Protein AF-A0AAE8TYI7-F1 (afdb_monomer)

Organism: NCBI:txid2081791

Nearest PDB structures (foldseek):
  7bdv-assembly1_A  TM=4.832E-01  e=2.134E-01  Sulfobacillus thermosulfidooxidans

Solvent-accessible surface area (backbone atoms only — not comparable to full-atom values): 10215 Å² total; per-residue (Å²): 120,63,69,63,52,53,50,52,50,53,49,42,67,74,72,47,61,70,66,53,27,52,50,37,23,50,52,23,48,50,50,54,48,39,44,74,66,60,78,43,62,70,87,80,51,61,77,69,56,58,57,50,33,54,51,36,27,52,52,13,48,53,49,47,51,53,52,50,51,53,55,50,49,54,52,48,52,55,50,51,53,53,49,51,51,50,53,48,51,52,51,53,48,51,51,51,41,49,48,21,60,70,39,57,84,72,51,50,74,69,41,45,33,49,50,52,46,47,55,69,71,73,48,60,61,45,61,56,77,57,80,70,51,51,66,33,38,76,50,43,44,33,44,63,78,46,98,80,50,48,35,28,25,49,34,62,69,58,55,78,39,35,70,61,50,47,66,74,51,57,82,58,76,73,79,90,79,83,62,75,73,74,115

pLDDT: mean 77.44, std 10.87, range [46.0, 92.19]

Foldseek 3Di:
DVVVVVVVLVVCVVPPDLVLLVCLQVVLVVVVVCCVVVVDPPVPDDPVVNVVSVVSNVVSVVSNVSVVVVVVVVVVVVVVVVVVVVVVVVVVLVVLLVQLVVCLVVDDLLLLLVLLVCLVVVDQKFFDPDPSCVVCVVSSQKDQPDPVSGMIGGRVSVSVCSVVSCVVCVVRDNDDDDDPSRD

Mean predicted aligned error: 14.87 Å

Structure (mmCIF, N/CA/C/O backbone):
data_AF-A0AAE8TYI7-F1
#
_entry.id   AF-A0AAE8TYI7-F1
#
loop_
_atom_site.group_PDB
_atom_site.id
_atom_site.type_symbol
_atom_site.label_atom_id
_atom_site.label_alt_id
_atom_site.label_comp_id
_atom_site.label_asym_id
_atom_site.label_entity_id
_atom_site.label_seq_id
_atom_site.pdbx_PDB_ins_code
_atom_site.Cartn_x
_atom_site.Cartn_y
_atom_site.Cartn_z
_atom_site.occupancy
_atom_site.B_iso_or_equiv
_atom_site.auth_seq_id
_atom_site.auth_comp_id
_atom_site.auth_asym_id
_atom_site.auth_atom_id
_atom_site.pdbx_PDB_model_num
ATOM 1 N N . MET A 1 1 ? 35.925 0.486 -7.845 1.00 46.19 1 MET A N 1
ATOM 2 C CA . MET A 1 1 ? 35.599 0.050 -9.222 1.00 46.19 1 MET A CA 1
ATOM 3 C C . MET A 1 1 ? 34.334 0.724 -9.775 1.00 46.19 1 MET A C 1
ATOM 5 O O . MET A 1 1 ? 34.313 0.969 -10.970 1.00 46.19 1 MET A O 1
ATOM 9 N N . SER A 1 2 ? 33.334 1.102 -8.952 1.00 57.91 2 SER A N 1
ATOM 10 C CA . SER A 1 2 ? 32.094 1.745 -9.446 1.00 57.91 2 SER A CA 1
ATOM 11 C C . SER A 1 2 ? 32.282 3.164 -10.001 1.00 57.91 2 SER A C 1
ATOM 13 O O . SER A 1 2 ? 31.731 3.461 -11.043 1.00 57.91 2 SER A O 1
ATOM 15 N N . ALA A 1 3 ? 33.131 4.014 -9.409 1.00 61.91 3 ALA A N 1
ATOM 16 C CA . ALA A 1 3 ? 33.242 5.421 -9.831 1.00 61.91 3 ALA A CA 1
ATOM 17 C C . ALA A 1 3 ? 33.757 5.632 -11.274 1.00 61.91 3 ALA A C 1
ATOM 19 O O . ALA A 1 3 ? 33.336 6.567 -11.951 1.00 61.91 3 ALA A O 1
ATOM 20 N N . ILE A 1 4 ? 34.654 4.762 -11.758 1.00 60.16 4 ILE A N 1
ATOM 21 C CA . ILE A 1 4 ? 35.166 4.817 -13.141 1.00 60.16 4 ILE A CA 1
ATOM 22 C C . ILE A 1 4 ? 34.090 4.328 -14.115 1.00 60.16 4 ILE A C 1
ATOM 24 O O . ILE A 1 4 ? 33.875 4.935 -15.160 1.00 60.16 4 ILE A O 1
ATOM 28 N N . VAL A 1 5 ? 33.383 3.259 -13.742 1.00 60.44 5 VAL A N 1
ATOM 29 C CA . VAL A 1 5 ? 32.282 2.693 -14.526 1.00 60.44 5 VAL A CA 1
ATOM 30 C C . VAL A 1 5 ? 31.123 3.691 -14.615 1.00 60.44 5 VAL A C 1
ATOM 32 O O . VAL A 1 5 ? 30.657 3.971 -15.714 1.00 60.44 5 VAL A O 1
ATOM 35 N N . ASP A 1 6 ? 30.751 4.327 -13.503 1.00 65.81 6 ASP A N 1
ATOM 36 C CA . ASP A 1 6 ? 29.731 5.381 -13.442 1.00 65.81 6 ASP A CA 1
ATOM 37 C C . ASP A 1 6 ? 30.136 6.622 -14.255 1.00 65.81 6 ASP A C 1
ATOM 39 O O . ASP A 1 6 ? 29.297 7.243 -14.908 1.00 65.81 6 ASP A O 1
ATOM 43 N N . GLY A 1 7 ? 31.425 6.983 -14.253 1.00 70.56 7 GLY A N 1
ATOM 44 C CA . GLY A 1 7 ? 31.960 8.085 -15.056 1.00 70.56 7 GLY A CA 1
ATOM 45 C C . GLY A 1 7 ? 31.885 7.819 -16.562 1.00 70.56 7 GLY A C 1
ATOM 46 O O . GLY A 1 7 ? 31.465 8.691 -17.324 1.00 70.56 7 GLY A O 1
ATOM 47 N N . ILE A 1 8 ? 32.228 6.601 -16.990 1.00 66.06 8 ILE A N 1
ATOM 48 C CA . ILE A 1 8 ? 32.119 6.165 -18.390 1.00 66.06 8 ILE A CA 1
ATOM 49 C C . ILE A 1 8 ? 30.647 6.081 -18.813 1.00 66.06 8 ILE A C 1
ATOM 51 O O . ILE A 1 8 ? 30.295 6.555 -19.891 1.00 66.06 8 ILE A O 1
ATOM 55 N N . LEU A 1 9 ? 29.773 5.550 -17.954 1.00 61.38 9 LEU A N 1
ATOM 56 C CA . LEU A 1 9 ? 28.334 5.456 -18.216 1.00 61.38 9 LEU A CA 1
ATOM 57 C C . LEU A 1 9 ? 27.698 6.838 -18.385 1.00 61.38 9 LEU A C 1
ATOM 59 O O . LEU A 1 9 ? 27.019 7.070 -19.382 1.00 61.38 9 LEU A O 1
ATOM 63 N N . LYS A 1 10 ? 28.002 7.793 -17.497 1.00 67.88 10 LYS A N 1
ATOM 64 C CA . LYS A 1 10 ? 27.528 9.182 -17.625 1.00 67.88 10 LYS A CA 1
ATOM 65 C C . LYS A 1 10 ? 28.062 9.879 -18.873 1.00 67.88 10 LYS A C 1
ATOM 67 O O . LYS A 1 10 ? 27.362 10.699 -19.463 1.00 67.88 10 LYS A O 1
ATOM 72 N N . PHE A 1 11 ? 29.292 9.578 -19.288 1.00 69.69 11 PHE A N 1
ATOM 73 C CA . PHE A 1 11 ? 29.849 10.109 -20.531 1.00 69.69 11 PHE A CA 1
ATOM 74 C C . PHE A 1 11 ? 29.119 9.549 -21.761 1.00 69.69 11 PHE A C 1
ATOM 76 O O . PHE A 1 11 ? 28.789 10.308 -22.670 1.00 69.69 11 PHE A O 1
ATOM 83 N N . ILE A 1 12 ? 28.829 8.244 -21.772 1.00 65.44 12 ILE A N 1
ATOM 84 C CA . ILE A 1 12 ? 28.065 7.578 -22.836 1.00 65.44 12 ILE A CA 1
ATOM 85 C C . ILE A 1 12 ? 26.643 8.133 -22.902 1.00 65.44 12 ILE A C 1
ATOM 87 O O . ILE A 1 12 ? 26.194 8.510 -23.977 1.00 65.44 12 ILE A O 1
ATOM 91 N N . GLU A 1 13 ? 25.951 8.251 -21.774 1.00 65.00 13 GLU A N 1
ATOM 92 C CA . GLU A 1 13 ? 24.581 8.767 -21.726 1.00 65.00 13 GLU A CA 1
ATOM 93 C C . GLU A 1 13 ? 24.487 10.227 -22.197 1.00 65.00 13 GLU A C 1
ATOM 95 O O . GLU A 1 13 ? 23.561 10.601 -22.916 1.00 65.00 13 GLU A O 1
ATOM 100 N N . LYS A 1 14 ? 25.482 11.050 -21.844 1.00 69.00 14 LYS A N 1
ATOM 101 C CA . LYS A 1 14 ? 25.522 12.468 -22.213 1.00 69.00 14 LYS A CA 1
ATOM 102 C C . LYS A 1 14 ? 25.913 12.706 -23.676 1.00 69.00 14 LYS A C 1
ATOM 104 O O . LYS A 1 14 ? 25.441 13.673 -24.268 1.00 69.00 14 LYS A O 1
ATOM 109 N N . ASN A 1 15 ? 26.775 11.862 -24.248 1.00 70.38 15 ASN A N 1
ATOM 110 C CA . ASN A 1 15 ? 27.373 12.107 -25.567 1.00 70.38 15 ASN A CA 1
ATOM 111 C C . ASN A 1 15 ? 26.900 11.153 -26.673 1.00 70.38 15 ASN A C 1
ATOM 113 O O . ASN A 1 15 ? 27.065 11.472 -27.849 1.00 70.38 15 ASN A O 1
ATOM 117 N N . ILE A 1 16 ? 26.319 9.998 -26.342 1.00 67.44 16 ILE A N 1
ATOM 118 C CA . ILE A 1 16 ? 25.882 8.996 -27.320 1.00 67.44 16 ILE A CA 1
ATOM 119 C C . ILE A 1 16 ? 24.360 8.948 -27.338 1.00 67.44 16 ILE A C 1
ATOM 121 O O . ILE A 1 16 ? 23.709 8.418 -26.441 1.00 67.44 16 ILE A O 1
ATOM 125 N N . ASN A 1 17 ? 23.774 9.472 -28.414 1.00 71.25 17 ASN A N 1
ATOM 126 C CA . ASN A 1 17 ? 22.340 9.359 -28.629 1.00 71.25 17 ASN A CA 1
ATOM 127 C C . ASN A 1 17 ? 21.983 7.870 -28.828 1.00 71.25 17 ASN A C 1
ATOM 129 O O . ASN A 1 17 ? 22.514 7.248 -29.751 1.00 71.25 17 ASN A O 1
ATOM 133 N N . PRO A 1 18 ? 21.070 7.284 -28.032 1.00 67.12 18 PRO A N 1
ATOM 134 C CA . PRO A 1 18 ? 20.718 5.862 -28.116 1.00 67.12 18 PRO A CA 1
ATOM 135 C C . PRO A 1 18 ? 20.221 5.450 -29.510 1.00 67.12 18 PRO A C 1
ATOM 137 O O . PRO A 1 18 ? 20.381 4.303 -29.924 1.00 67.12 18 PRO A O 1
ATOM 140 N N . LYS A 1 19 ? 19.682 6.406 -30.277 1.00 72.44 19 LYS A N 1
ATOM 141 C CA . LYS A 1 19 ? 19.282 6.205 -31.674 1.00 72.44 19 LYS A CA 1
ATOM 142 C C . LYS A 1 19 ? 20.465 5.855 -32.582 1.00 72.44 19 LYS A C 1
ATOM 144 O O . LYS A 1 19 ? 20.287 5.084 -33.515 1.00 72.44 19 LYS A O 1
ATOM 149 N N . ILE A 1 20 ? 21.666 6.357 -32.293 1.00 75.19 20 ILE A N 1
ATOM 150 C CA . ILE A 1 20 ? 22.885 6.068 -33.062 1.00 75.19 20 ILE A CA 1
ATOM 151 C C . ILE A 1 20 ? 23.281 4.597 -32.900 1.00 75.19 20 ILE A C 1
ATOM 153 O O . ILE A 1 20 ? 23.616 3.957 -33.888 1.00 75.19 20 ILE A O 1
ATOM 157 N N . GLY A 1 21 ? 23.164 4.030 -31.693 1.00 67.81 21 GLY A N 1
ATOM 158 C CA . GLY A 1 21 ? 23.409 2.601 -31.462 1.00 67.81 21 GLY A CA 1
ATOM 159 C C . GLY A 1 21 ? 22.439 1.705 -32.242 1.00 67.81 21 GLY A C 1
ATOM 160 O O . GLY A 1 21 ? 22.866 0.738 -32.865 1.00 67.81 21 GLY A O 1
ATOM 161 N N . ILE A 1 2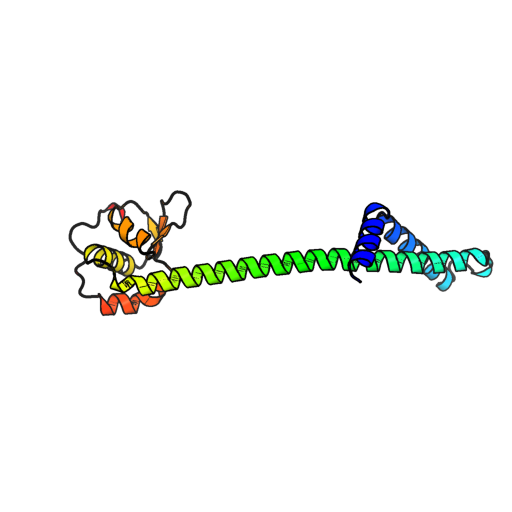2 ? 21.150 2.075 -32.280 1.00 75.38 22 ILE A N 1
ATOM 162 C CA . ILE A 1 22 ? 20.112 1.384 -33.070 1.00 75.38 22 ILE A CA 1
ATOM 163 C C . ILE A 1 22 ? 20.407 1.460 -34.565 1.00 75.38 22 ILE A C 1
ATOM 165 O O . ILE A 1 22 ? 20.343 0.443 -35.250 1.00 75.38 22 ILE A O 1
ATOM 169 N N . VAL A 1 23 ? 20.756 2.643 -35.068 1.00 78.56 23 VAL A N 1
ATOM 170 C CA . VAL A 1 23 ? 21.045 2.844 -36.490 1.00 78.56 23 VAL A CA 1
ATOM 171 C C . VAL A 1 23 ? 22.325 2.112 -36.898 1.00 78.56 23 VAL A C 1
ATOM 173 O O . VAL A 1 23 ? 22.310 1.413 -37.905 1.00 78.56 23 VAL A O 1
ATOM 176 N N . LEU A 1 24 ? 23.404 2.199 -36.112 1.00 76.94 24 LEU A N 1
ATOM 177 C CA . LEU A 1 24 ? 24.667 1.510 -36.400 1.00 76.94 24 LEU A CA 1
ATOM 178 C C . LEU A 1 24 ? 24.510 -0.010 -36.358 1.00 76.94 24 LEU A C 1
ATOM 180 O O . LEU A 1 24 ? 24.915 -0.686 -37.299 1.00 76.94 24 LEU A O 1
ATOM 184 N N . PHE A 1 25 ? 23.892 -0.547 -35.302 1.00 78.94 25 PHE A N 1
ATOM 185 C CA . PHE A 1 25 ? 23.679 -1.987 -35.177 1.00 78.94 25 PHE A CA 1
ATOM 186 C C . PHE A 1 25 ? 22.712 -2.507 -36.243 1.00 78.94 25 PHE A C 1
ATOM 188 O O . PHE A 1 25 ? 23.009 -3.487 -36.917 1.00 78.94 25 PHE A O 1
ATOM 195 N N . GLY A 1 26 ? 21.579 -1.828 -36.441 1.00 78.81 26 GLY A N 1
ATOM 196 C CA . GLY A 1 26 ? 20.557 -2.224 -37.405 1.00 78.81 26 GLY A CA 1
ATOM 197 C C . GLY A 1 26 ? 21.053 -2.172 -38.849 1.00 78.81 26 GLY A C 1
ATOM 198 O O . GLY A 1 26 ? 20.869 -3.138 -39.588 1.00 78.81 26 GLY A O 1
ATOM 199 N N . ALA A 1 27 ? 21.730 -1.091 -39.250 1.00 78.81 27 ALA A N 1
ATOM 200 C CA . ALA A 1 27 ? 22.280 -0.963 -40.599 1.00 78.81 27 ALA A CA 1
ATOM 201 C C . ALA A 1 27 ? 23.410 -1.970 -40.851 1.00 78.81 27 ALA A C 1
ATOM 203 O O . ALA A 1 27 ? 23.437 -2.607 -41.903 1.00 78.81 27 ALA A O 1
ATOM 204 N N . ALA A 1 28 ? 24.304 -2.171 -39.875 1.00 80.75 28 ALA A N 1
ATOM 205 C CA . ALA A 1 28 ? 25.396 -3.129 -40.002 1.00 80.75 28 ALA A CA 1
ATOM 206 C C . ALA A 1 28 ? 24.896 -4.580 -40.054 1.00 80.75 28 ALA A C 1
ATOM 208 O O . ALA A 1 28 ? 25.319 -5.344 -40.920 1.00 80.75 28 ALA A O 1
ATOM 209 N N . LEU A 1 29 ? 23.958 -4.953 -39.177 1.00 81.31 29 LEU A N 1
ATOM 210 C CA . LEU A 1 29 ? 23.356 -6.286 -39.159 1.00 81.31 29 LEU A CA 1
ATOM 211 C C . LEU A 1 29 ? 22.587 -6.565 -40.454 1.00 81.31 29 LEU A C 1
ATOM 213 O O . LEU A 1 29 ? 22.749 -7.631 -41.040 1.00 81.31 29 LEU A O 1
ATOM 217 N N . THR A 1 30 ? 21.802 -5.597 -40.934 1.00 81.06 30 THR A N 1
ATOM 218 C CA . THR A 1 30 ? 21.065 -5.724 -42.202 1.00 81.06 30 THR A CA 1
ATOM 219 C C . THR A 1 30 ? 22.027 -5.870 -43.380 1.00 81.06 30 THR A C 1
ATOM 221 O O . THR A 1 30 ? 21.834 -6.751 -44.211 1.00 81.06 30 THR A O 1
ATOM 224 N N . GLY A 1 31 ? 23.109 -5.085 -43.425 1.00 76.56 31 GLY A N 1
ATOM 225 C CA . GLY A 1 31 ? 24.147 -5.210 -44.451 1.00 76.56 31 GLY A CA 1
ATOM 226 C C . GLY A 1 31 ? 24.814 -6.588 -44.456 1.00 76.56 31 GLY A C 1
ATOM 227 O O . GLY A 1 31 ? 24.928 -7.211 -45.506 1.00 76.56 31 GLY A O 1
ATOM 228 N N . ILE A 1 32 ? 25.185 -7.114 -43.285 1.00 79.31 32 ILE A N 1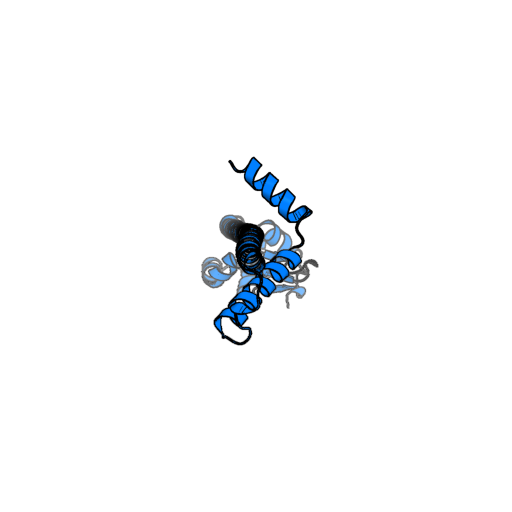
ATOM 229 C CA . ILE A 1 32 ? 25.775 -8.458 -43.154 1.00 79.31 32 ILE A CA 1
ATOM 230 C C . ILE A 1 32 ? 24.780 -9.550 -43.587 1.00 79.31 32 ILE A C 1
ATOM 232 O O . ILE A 1 32 ? 25.169 -10.505 -44.260 1.00 79.31 32 ILE A O 1
ATOM 236 N N . LEU A 1 33 ? 23.496 -9.416 -43.237 1.00 80.62 33 LEU A N 1
ATOM 237 C CA . LEU A 1 33 ? 22.455 -10.372 -43.627 1.00 80.62 33 LEU A CA 1
ATOM 238 C C . LEU A 1 33 ? 22.193 -10.372 -45.138 1.00 80.62 33 LEU A C 1
ATOM 240 O O . LEU A 1 33 ? 22.054 -11.447 -45.715 1.00 80.62 33 LEU A O 1
ATOM 244 N N . LEU A 1 34 ? 22.177 -9.202 -45.785 1.00 79.38 34 LEU A N 1
ATOM 245 C CA . LEU A 1 34 ? 22.012 -9.085 -47.239 1.00 79.38 34 LEU A CA 1
ATOM 246 C C . LEU A 1 34 ? 23.182 -9.710 -48.012 1.00 79.38 34 LEU A C 1
ATOM 248 O O . LEU A 1 34 ? 22.959 -10.346 -49.040 1.00 79.38 34 LEU A O 1
ATOM 252 N N . LEU A 1 35 ? 24.409 -9.585 -47.492 1.00 76.31 35 LEU A N 1
ATOM 253 C CA . LEU A 1 35 ? 25.594 -10.244 -48.056 1.00 76.31 35 LEU A CA 1
ATOM 254 C C . LEU A 1 35 ? 25.533 -11.765 -47.897 1.00 76.31 35 LEU A C 1
ATOM 256 O O . LEU A 1 35 ? 25.885 -12.500 -48.813 1.00 76.31 35 LEU A O 1
ATOM 260 N N . LYS A 1 36 ? 25.061 -12.247 -46.741 1.00 76.19 36 LYS A N 1
ATOM 261 C CA . LYS A 1 36 ? 24.897 -13.684 -46.483 1.00 76.19 36 LYS A CA 1
ATOM 262 C C . LYS A 1 36 ? 23.770 -14.308 -47.314 1.00 76.19 36 LYS A C 1
ATOM 264 O O . LYS A 1 36 ? 23.834 -15.492 -47.618 1.00 76.19 36 LYS A O 1
ATOM 269 N N . ALA A 1 37 ? 22.747 -13.530 -47.659 1.00 79.25 37 ALA A N 1
ATOM 270 C CA . ALA A 1 37 ? 21.622 -13.967 -48.482 1.00 79.25 37 ALA A CA 1
ATOM 271 C C . ALA A 1 37 ? 21.920 -13.958 -49.995 1.00 79.25 37 ALA A C 1
ATOM 273 O O . ALA A 1 37 ? 21.002 -14.184 -50.775 1.00 79.25 37 ALA A O 1
ATOM 274 N N . GLU A 1 38 ? 23.161 -13.657 -50.409 1.00 71.25 38 GLU A N 1
ATOM 275 C CA . GLU A 1 38 ? 23.596 -13.549 -51.816 1.00 71.25 38 GLU A CA 1
ATOM 276 C C . GLU A 1 38 ? 22.815 -12.513 -52.653 1.00 71.25 38 GLU A C 1
ATOM 278 O O . GLU A 1 38 ? 22.959 -12.448 -53.870 1.00 71.25 38 GLU A O 1
ATOM 283 N N . ILE A 1 39 ? 22.032 -11.644 -52.004 1.00 74.31 39 ILE A N 1
ATOM 284 C CA . ILE A 1 39 ? 21.282 -10.559 -52.657 1.00 74.31 39 ILE A CA 1
ATOM 285 C C . ILE A 1 39 ? 22.251 -9.503 -53.208 1.00 74.31 39 ILE A C 1
ATOM 287 O O . ILE A 1 39 ? 21.986 -8.885 -54.237 1.00 74.31 39 ILE A O 1
ATOM 291 N N . VAL A 1 40 ? 23.385 -9.308 -52.525 1.00 67.62 40 VAL A N 1
ATOM 292 C CA . VAL A 1 40 ? 24.506 -8.484 -52.987 1.00 67.62 40 VAL A CA 1
ATOM 293 C C . VAL A 1 40 ? 25.760 -9.361 -53.000 1.00 67.62 40 VAL A C 1
ATOM 295 O O . VAL A 1 40 ? 26.165 -9.837 -51.934 1.00 67.62 40 VAL A O 1
ATOM 298 N N . PRO A 1 41 ? 26.388 -9.601 -54.164 1.00 66.50 41 PRO A N 1
ATOM 299 C CA . PRO A 1 41 ? 27.565 -10.451 -54.241 1.00 66.50 41 PRO A CA 1
ATOM 300 C C . PRO A 1 41 ? 28.745 -9.790 -53.520 1.00 66.50 41 PRO A C 1
ATOM 302 O O . PRO A 1 41 ? 29.121 -8.647 -53.779 1.00 66.50 41 PRO A O 1
ATOM 305 N N . ALA A 1 42 ? 29.363 -10.536 -52.605 1.00 63.25 42 ALA A N 1
ATOM 306 C CA . ALA A 1 42 ? 30.493 -10.072 -51.801 1.00 63.25 42 ALA A CA 1
ATOM 307 C C . ALA A 1 42 ? 31.733 -9.678 -52.633 1.00 63.25 42 ALA A C 1
ATOM 309 O O . ALA A 1 42 ? 32.619 -9.000 -52.112 1.00 63.25 42 ALA A O 1
ATOM 310 N N . SER A 1 43 ? 31.797 -10.090 -53.906 1.00 65.56 43 SER A N 1
ATOM 311 C CA . SER A 1 43 ? 32.835 -9.706 -54.871 1.00 65.56 43 SER A CA 1
ATOM 312 C C . SER A 1 43 ? 32.830 -8.217 -55.207 1.00 65.56 43 SER A C 1
ATOM 314 O O . SER A 1 43 ? 33.881 -7.677 -55.545 1.00 65.56 43 SER A O 1
ATOM 316 N N . ASP A 1 44 ? 31.675 -7.561 -55.083 1.00 67.88 44 ASP A N 1
ATOM 317 C CA . ASP A 1 44 ? 31.480 -6.174 -55.512 1.00 67.88 44 ASP A CA 1
ATOM 318 C C . ASP A 1 44 ? 31.766 -5.172 -54.386 1.00 67.88 44 ASP A C 1
ATOM 320 O O . ASP A 1 44 ? 31.799 -3.960 -54.614 1.00 67.88 44 ASP A O 1
ATOM 324 N N . LEU A 1 45 ? 32.012 -5.658 -53.162 1.00 67.69 45 LEU A N 1
ATOM 325 C CA . LEU A 1 45 ? 32.362 -4.803 -52.035 1.00 67.69 45 LEU A CA 1
ATOM 326 C C . LEU A 1 45 ? 33.878 -4.711 -51.813 1.00 67.69 45 LEU A C 1
ATOM 328 O O . LEU A 1 45 ? 34.572 -5.728 -51.719 1.00 67.69 45 LEU A O 1
ATOM 332 N N . PRO A 1 46 ? 34.412 -3.492 -51.603 1.00 76.12 46 PRO A N 1
ATOM 333 C CA . PRO A 1 46 ? 35.793 -3.312 -51.182 1.00 76.12 46 PRO A CA 1
ATOM 334 C C . PRO A 1 46 ? 36.033 -4.039 -49.858 1.00 76.12 46 PRO A C 1
ATOM 336 O O . PRO A 1 46 ? 35.268 -3.860 -48.912 1.00 76.12 46 PRO A O 1
ATOM 339 N N . LYS A 1 47 ? 37.136 -4.786 -49.732 1.00 69.19 47 LYS A N 1
ATOM 340 C CA . LYS A 1 47 ? 37.475 -5.553 -48.512 1.00 69.19 47 LYS A CA 1
ATOM 341 C C . LYS A 1 47 ? 37.425 -4.723 -47.214 1.00 69.19 47 LYS A C 1
ATOM 343 O O . LYS A 1 47 ? 37.109 -5.262 -46.160 1.00 69.19 47 LYS A O 1
ATOM 348 N N . GLY A 1 48 ? 37.677 -3.411 -47.292 1.00 73.94 48 GLY A N 1
ATOM 349 C CA . GLY A 1 48 ? 37.575 -2.485 -46.154 1.00 73.94 48 GLY A CA 1
ATOM 350 C C . GLY A 1 48 ? 36.147 -2.204 -45.659 1.00 73.94 48 GLY A C 1
ATOM 351 O O . GLY A 1 48 ? 35.962 -1.788 -44.522 1.00 73.94 48 GLY A O 1
ATOM 352 N N . THR A 1 49 ? 35.119 -2.442 -46.476 1.00 75.56 49 THR A N 1
ATOM 353 C CA . THR A 1 49 ? 33.717 -2.210 -46.084 1.00 75.56 49 THR A CA 1
ATOM 354 C C . THR A 1 49 ? 33.170 -3.320 -45.190 1.00 75.56 49 THR A C 1
ATOM 356 O O . THR A 1 49 ? 32.434 -3.030 -44.250 1.00 75.56 49 THR A O 1
ATOM 359 N N . MET A 1 50 ? 33.587 -4.575 -45.397 1.00 70.62 50 MET A N 1
ATOM 360 C CA . MET A 1 50 ? 33.211 -5.680 -44.507 1.00 70.62 50 MET A CA 1
ATOM 361 C C . MET A 1 50 ? 33.772 -5.496 -43.097 1.00 70.62 50 MET A C 1
ATOM 363 O O . MET A 1 50 ? 33.051 -5.688 -42.120 1.00 70.62 50 MET A O 1
ATOM 367 N N . THR A 1 51 ? 35.038 -5.091 -42.971 1.00 76.12 51 THR A N 1
ATOM 368 C CA . THR A 1 51 ? 35.643 -4.818 -41.660 1.00 76.12 51 THR A CA 1
ATOM 369 C C . THR A 1 51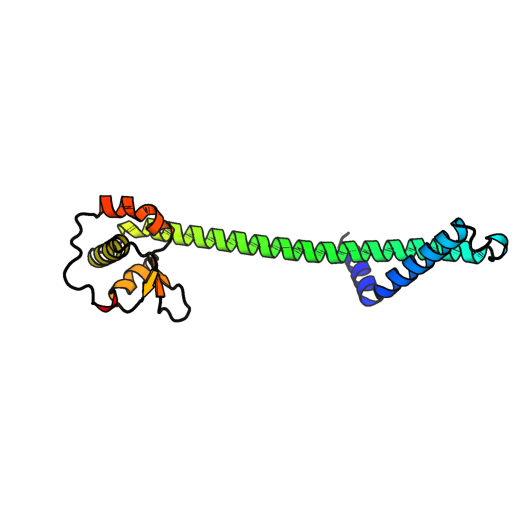 ? 34.953 -3.655 -40.955 1.00 76.12 51 THR A C 1
ATOM 371 O O . THR A 1 51 ? 34.703 -3.749 -39.755 1.00 76.12 51 THR A O 1
ATOM 374 N N . LEU A 1 52 ? 34.559 -2.605 -41.685 1.00 79.25 52 LEU A N 1
ATOM 375 C CA . LEU A 1 52 ? 33.767 -1.502 -41.131 1.00 79.25 52 LEU A CA 1
ATOM 376 C C . LEU A 1 52 ? 32.375 -1.949 -40.664 1.00 79.25 52 LEU A C 1
ATOM 378 O O . LEU A 1 52 ? 31.951 -1.549 -39.583 1.00 79.25 52 LEU A O 1
ATOM 382 N N . LEU A 1 53 ? 31.683 -2.800 -41.428 1.00 79.75 53 LEU A N 1
ATOM 383 C CA . LEU A 1 53 ? 30.368 -3.330 -41.049 1.00 79.75 53 LEU A CA 1
ATOM 384 C C . LEU A 1 53 ? 30.442 -4.184 -39.782 1.00 79.75 53 LEU A C 1
ATOM 386 O O . LEU A 1 53 ? 29.653 -3.991 -38.859 1.00 79.75 53 LEU A O 1
ATOM 390 N N . VAL A 1 54 ? 31.414 -5.095 -39.698 1.00 79.44 54 VAL A N 1
ATOM 391 C CA . VAL A 1 54 ? 31.605 -5.933 -38.505 1.00 79.44 54 VAL A CA 1
ATOM 392 C C . VAL A 1 54 ? 31.939 -5.070 -37.287 1.00 79.44 54 VAL A C 1
ATOM 394 O O . VAL A 1 54 ? 31.360 -5.258 -36.218 1.00 79.44 54 VAL A O 1
ATOM 397 N N . LEU A 1 55 ? 32.816 -4.078 -37.446 1.00 79.94 55 LEU A N 1
ATOM 398 C CA . LEU A 1 55 ? 33.222 -3.190 -36.358 1.00 79.94 55 LEU A CA 1
ATOM 399 C C . LEU A 1 55 ? 32.063 -2.291 -35.891 1.00 79.94 55 LEU A C 1
ATOM 401 O O . LEU A 1 55 ? 31.855 -2.136 -34.687 1.00 79.94 55 LEU A O 1
ATOM 405 N N . ALA A 1 56 ? 31.249 -1.779 -36.819 1.00 79.75 56 ALA A N 1
ATOM 406 C CA . ALA A 1 56 ? 30.031 -1.030 -36.511 1.00 79.75 56 ALA A CA 1
ATOM 407 C C . ALA A 1 56 ? 28.977 -1.893 -35.796 1.00 79.75 56 ALA A C 1
ATOM 409 O O . ALA A 1 56 ? 28.334 -1.420 -34.858 1.00 79.75 56 ALA A O 1
ATOM 410 N N . CYS A 1 57 ? 28.837 -3.165 -36.183 1.00 80.50 57 CYS A N 1
ATOM 411 C CA . CYS A 1 57 ? 27.947 -4.119 -35.522 1.00 80.50 57 CYS A CA 1
ATOM 412 C C . CYS A 1 57 ? 28.392 -4.383 -34.075 1.00 80.50 57 CYS A C 1
ATOM 414 O O . CYS A 1 57 ? 27.590 -4.266 -33.148 1.00 80.50 57 CYS A O 1
ATOM 416 N N . CYS A 1 58 ? 29.685 -4.644 -33.859 1.00 80.94 58 CYS A N 1
ATOM 417 C CA . CYS A 1 58 ? 30.245 -4.842 -32.522 1.00 80.94 58 CYS A CA 1
ATOM 418 C C . CYS A 1 58 ? 30.054 -3.603 -31.635 1.00 80.94 58 CYS A C 1
ATOM 420 O O . CYS A 1 58 ? 29.559 -3.725 -30.515 1.00 80.94 58 CYS A O 1
ATOM 422 N N . LEU A 1 59 ? 30.386 -2.406 -32.130 1.00 80.38 59 LEU A N 1
ATOM 423 C CA . LEU A 1 59 ? 30.204 -1.164 -31.371 1.00 80.38 59 LEU A CA 1
ATOM 424 C C . LEU A 1 59 ? 28.726 -0.881 -31.070 1.00 80.38 59 LEU A C 1
ATOM 426 O O . LEU A 1 59 ? 28.387 -0.533 -29.939 1.00 80.38 59 LEU A O 1
ATOM 430 N N . GLY A 1 60 ? 27.837 -1.071 -32.047 1.00 77.25 60 GLY A N 1
ATOM 431 C CA . GLY A 1 60 ? 26.396 -0.894 -31.867 1.00 77.25 60 GLY A CA 1
ATOM 432 C C . GLY A 1 60 ? 25.807 -1.848 -30.822 1.00 77.25 60 GLY A C 1
ATOM 433 O O . GLY A 1 60 ? 25.027 -1.416 -29.971 1.00 77.25 60 GLY A O 1
ATOM 434 N N . ALA A 1 61 ? 26.232 -3.116 -30.828 1.00 78.81 61 ALA A N 1
ATOM 435 C CA . ALA A 1 61 ? 25.819 -4.115 -29.843 1.00 78.81 61 ALA A CA 1
ATOM 436 C C . ALA A 1 61 ? 26.279 -3.754 -28.421 1.00 78.81 61 ALA A C 1
ATOM 438 O O . ALA A 1 61 ? 25.489 -3.826 -27.480 1.00 78.81 61 ALA A O 1
ATOM 439 N N . TRP A 1 62 ? 27.529 -3.306 -28.263 1.00 80.56 62 TRP A N 1
ATOM 440 C CA . TRP A 1 62 ? 28.058 -2.861 -26.969 1.00 80.56 62 TRP A CA 1
ATOM 441 C C . TRP A 1 62 ? 27.306 -1.644 -26.417 1.00 80.56 62 TRP A C 1
ATOM 443 O O . TRP A 1 62 ? 26.960 -1.623 -25.235 1.00 80.56 62 TRP A O 1
ATOM 453 N N . ILE A 1 63 ? 26.994 -0.658 -27.265 1.00 79.06 63 ILE A N 1
ATOM 454 C CA . ILE A 1 63 ? 26.220 0.532 -26.874 1.00 79.06 63 ILE A CA 1
ATOM 455 C C . ILE A 1 63 ? 24.802 0.138 -26.430 1.00 79.06 63 ILE A C 1
ATOM 457 O O . ILE A 1 63 ? 24.330 0.589 -25.387 1.00 79.06 63 ILE A O 1
ATOM 461 N N . MET A 1 64 ? 24.132 -0.736 -27.186 1.00 76.31 64 MET A N 1
ATOM 462 C CA . MET A 1 64 ? 22.805 -1.265 -26.846 1.00 76.31 64 MET A CA 1
ATOM 463 C C . MET A 1 64 ? 22.785 -1.999 -25.508 1.00 76.31 64 MET A C 1
ATOM 465 O O . MET A 1 64 ? 21.893 -1.775 -24.691 1.00 76.31 64 MET A O 1
ATOM 469 N N . LEU A 1 65 ? 23.779 -2.857 -25.279 1.00 80.25 65 LEU A N 1
ATOM 470 C CA . LEU A 1 65 ? 23.903 -3.630 -24.051 1.00 80.25 65 LEU A CA 1
ATOM 471 C C . LEU A 1 65 ? 24.146 -2.708 -22.847 1.00 80.25 65 LEU A C 1
ATOM 473 O O . LEU A 1 65 ? 23.488 -2.862 -21.820 1.00 80.25 65 LEU A O 1
ATOM 477 N N . ALA A 1 66 ? 24.998 -1.688 -22.997 1.00 77.12 66 ALA A N 1
ATOM 478 C CA . ALA A 1 66 ? 25.223 -0.678 -21.964 1.00 77.12 66 ALA A CA 1
ATOM 479 C C . ALA A 1 66 ? 23.942 0.108 -21.624 1.00 77.12 66 ALA A C 1
ATOM 481 O O . ALA A 1 66 ? 23.595 0.250 -20.452 1.00 77.12 66 ALA A O 1
ATOM 482 N N . ILE A 1 67 ? 23.192 0.565 -22.635 1.00 75.00 67 ILE A N 1
ATOM 483 C CA . ILE A 1 67 ? 21.915 1.274 -22.432 1.00 75.00 67 ILE A CA 1
ATOM 484 C C . ILE A 1 67 ? 20.870 0.363 -21.775 1.00 75.00 67 ILE A C 1
ATOM 486 O O . ILE A 1 67 ? 20.129 0.808 -20.897 1.00 75.00 67 ILE A O 1
ATOM 490 N N . GLY A 1 68 ? 20.814 -0.908 -22.181 1.00 73.25 68 GLY A N 1
ATOM 491 C CA . GLY A 1 68 ? 19.915 -1.905 -21.605 1.00 73.25 68 GLY A CA 1
ATOM 492 C C . GLY A 1 68 ? 20.168 -2.124 -20.113 1.00 73.25 68 GLY A C 1
ATOM 493 O O . GLY A 1 68 ? 19.219 -2.111 -19.329 1.00 73.25 68 GLY A O 1
ATOM 494 N N . ILE A 1 69 ? 21.437 -2.243 -19.708 1.00 76.00 69 ILE A N 1
ATOM 495 C CA . ILE A 1 69 ? 21.814 -2.392 -18.295 1.00 76.00 69 ILE A CA 1
ATOM 496 C C . ILE A 1 69 ? 21.440 -1.141 -17.491 1.00 76.00 69 ILE A C 1
ATOM 498 O O . ILE A 1 69 ? 20.859 -1.277 -16.415 1.00 76.00 69 ILE A O 1
ATOM 502 N N . MET A 1 70 ? 21.703 0.065 -18.010 1.00 69.88 70 MET A N 1
ATOM 503 C CA . MET A 1 70 ? 21.363 1.316 -17.313 1.00 69.88 70 MET A CA 1
ATOM 504 C C . MET A 1 70 ? 19.862 1.433 -17.041 1.00 69.88 70 MET A C 1
ATOM 506 O O . MET A 1 70 ? 19.446 1.607 -15.896 1.00 69.88 70 MET A O 1
ATOM 510 N N . LYS A 1 71 ? 19.034 1.249 -18.076 1.00 73.69 71 LYS A N 1
ATOM 511 C CA . LYS A 1 71 ? 17.573 1.324 -17.935 1.00 73.69 71 LYS A CA 1
ATOM 512 C C . LYS A 1 71 ? 17.016 0.215 -17.045 1.00 73.69 71 LYS A C 1
ATOM 514 O O . LYS A 1 71 ? 16.080 0.449 -16.283 1.00 73.69 71 LYS A O 1
ATOM 519 N N . GLY A 1 72 ? 17.593 -0.986 -17.123 1.00 70.25 72 GLY A N 1
ATOM 520 C CA . GLY A 1 72 ? 17.233 -2.100 -16.249 1.00 70.25 72 GLY A CA 1
ATOM 521 C C . GLY A 1 72 ? 17.537 -1.805 -14.779 1.00 70.25 72 GLY A C 1
ATOM 522 O O . GLY A 1 72 ? 16.714 -2.095 -13.914 1.00 70.25 72 GLY A O 1
ATOM 523 N N . HIS A 1 73 ? 18.679 -1.175 -14.497 1.00 69.69 73 HIS A N 1
ATOM 524 C CA . HIS A 1 73 ? 19.085 -0.805 -13.144 1.00 69.69 73 HIS A CA 1
ATOM 525 C C . HIS A 1 73 ? 18.170 0.269 -12.536 1.00 69.69 73 HIS A C 1
ATOM 527 O O . HIS A 1 73 ? 17.728 0.125 -11.397 1.00 69.69 73 HIS A O 1
ATOM 533 N N . GLU A 1 74 ? 17.805 1.302 -13.299 1.00 70.69 74 GLU A N 1
ATOM 534 C CA . GLU A 1 74 ? 16.840 2.315 -12.847 1.00 70.69 74 GLU A CA 1
ATOM 535 C C . GLU A 1 74 ? 15.455 1.718 -12.572 1.00 70.69 74 GLU A C 1
ATOM 537 O O . GLU A 1 74 ? 14.842 2.000 -11.539 1.00 70.69 74 GLU A O 1
ATOM 542 N N . ALA A 1 75 ? 14.975 0.843 -13.462 1.00 68.94 75 ALA A N 1
ATOM 543 C CA . ALA A 1 75 ? 13.702 0.151 -13.284 1.00 68.94 75 ALA A CA 1
ATOM 544 C C . ALA A 1 75 ? 13.715 -0.765 -12.048 1.00 68.94 75 ALA A C 1
ATOM 546 O O . ALA A 1 75 ? 12.737 -0.806 -11.298 1.00 68.94 75 ALA A O 1
ATOM 547 N N . TYR A 1 76 ? 14.832 -1.455 -11.805 1.00 72.81 76 TYR A N 1
ATOM 548 C CA . TYR A 1 76 ? 15.026 -2.294 -10.627 1.00 72.81 76 TYR A CA 1
ATOM 549 C C . TYR A 1 76 ? 15.015 -1.473 -9.330 1.00 72.81 76 TYR A C 1
ATOM 551 O O . TYR A 1 76 ? 14.302 -1.823 -8.390 1.00 72.81 76 TYR A O 1
ATOM 559 N N . ILE A 1 77 ? 15.727 -0.342 -9.291 1.00 76.81 77 ILE A N 1
ATOM 560 C CA . ILE A 1 77 ? 15.726 0.562 -8.131 1.00 76.81 77 ILE A CA 1
ATOM 561 C C . ILE A 1 77 ? 14.318 1.105 -7.866 1.00 76.81 77 ILE A C 1
ATOM 563 O O . ILE A 1 77 ? 13.851 1.095 -6.725 1.00 76.81 77 ILE A O 1
ATOM 567 N N . ALA A 1 78 ? 13.610 1.547 -8.908 1.00 74.81 78 ALA A N 1
ATOM 568 C CA . ALA A 1 78 ? 12.247 2.051 -8.772 1.00 74.81 78 ALA A CA 1
ATOM 569 C C . ALA A 1 78 ? 11.280 0.971 -8.254 1.00 74.81 78 ALA A C 1
ATOM 571 O O . ALA A 1 78 ? 10.390 1.261 -7.448 1.00 74.81 78 ALA A O 1
ATOM 572 N N . TYR A 1 79 ? 11.461 -0.278 -8.687 1.00 74.31 79 TYR A N 1
ATOM 573 C CA . TYR A 1 79 ? 10.694 -1.419 -8.199 1.00 74.31 79 TYR A CA 1
ATOM 574 C C . TYR A 1 79 ? 10.982 -1.719 -6.720 1.00 74.31 79 TYR A C 1
ATOM 576 O O . TYR A 1 79 ? 10.044 -1.868 -5.931 1.00 74.31 79 TYR A O 1
ATOM 584 N N . ASP A 1 80 ? 12.255 -1.749 -6.321 1.00 84.38 80 ASP A N 1
ATOM 585 C CA . ASP A 1 80 ? 12.667 -1.991 -4.934 1.00 84.38 80 ASP A CA 1
ATOM 586 C C . ASP A 1 80 ? 12.137 -0.900 -3.988 1.00 84.38 80 ASP A C 1
ATOM 588 O O . ASP A 1 80 ? 11.528 -1.205 -2.961 1.00 84.38 80 ASP A O 1
ATOM 592 N N . MET A 1 81 ? 12.245 0.378 -4.371 1.00 79.31 81 MET A N 1
ATOM 593 C CA . MET A 1 81 ? 11.702 1.494 -3.585 1.00 79.31 81 MET A CA 1
ATOM 594 C C . MET A 1 81 ? 10.183 1.400 -3.409 1.00 79.31 81 MET A C 1
ATOM 596 O O . MET A 1 81 ? 9.678 1.590 -2.301 1.00 79.31 81 MET A O 1
ATOM 600 N N . ARG A 1 82 ? 9.438 1.072 -4.475 1.00 76.50 82 ARG A N 1
ATOM 601 C CA . ARG A 1 82 ? 7.978 0.885 -4.395 1.00 76.50 82 ARG A CA 1
ATOM 602 C C . ARG A 1 82 ? 7.608 -0.285 -3.494 1.00 76.50 82 ARG A C 1
ATOM 604 O O . ARG A 1 82 ? 6.654 -0.184 -2.727 1.00 76.50 82 ARG A O 1
ATOM 611 N N . THR A 1 83 ? 8.358 -1.376 -3.577 1.00 80.94 83 THR A N 1
ATOM 612 C CA . THR A 1 83 ? 8.120 -2.569 -2.762 1.00 80.94 83 THR A CA 1
ATOM 613 C C . THR A 1 83 ? 8.384 -2.269 -1.291 1.00 80.94 83 THR A C 1
ATOM 615 O O . THR A 1 83 ? 7.515 -2.503 -0.456 1.00 80.94 83 THR A O 1
ATOM 618 N N . LYS A 1 84 ? 9.516 -1.634 -0.969 1.00 82.19 84 LYS A N 1
ATOM 619 C CA . LYS A 1 84 ? 9.838 -1.183 0.392 1.00 82.19 84 LYS A CA 1
ATOM 620 C C . LYS A 1 84 ? 8.803 -0.205 0.945 1.00 82.19 84 LYS A C 1
ATOM 622 O O . LYS A 1 84 ? 8.416 -0.331 2.102 1.0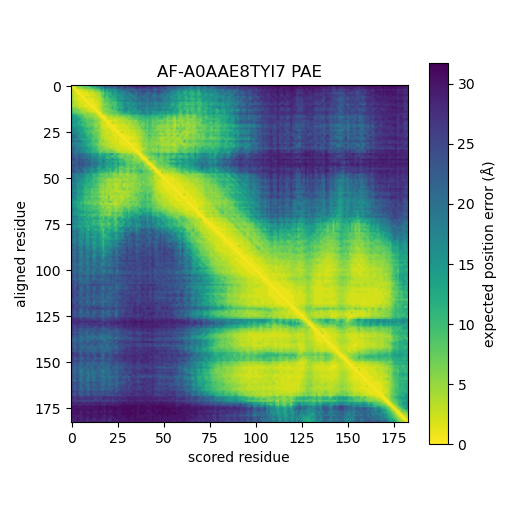0 82.19 84 LYS A O 1
ATOM 627 N N . ALA A 1 85 ? 8.317 0.733 0.130 1.00 81.12 85 ALA A N 1
ATOM 628 C CA . ALA A 1 85 ? 7.273 1.670 0.540 1.00 81.12 85 ALA A CA 1
ATOM 629 C C . ALA A 1 85 ? 5.950 0.959 0.868 1.00 81.12 85 ALA A C 1
ATOM 631 O O . ALA A 1 85 ? 5.330 1.274 1.881 1.00 81.12 85 ALA A O 1
ATOM 632 N N . LYS A 1 86 ? 5.544 -0.030 0.059 1.00 80.69 86 LYS A N 1
ATOM 633 C CA . LYS A 1 86 ? 4.356 -0.854 0.333 1.00 80.69 86 LYS A CA 1
ATOM 634 C C . LYS A 1 86 ? 4.518 -1.686 1.602 1.00 80.69 86 LYS A C 1
ATOM 636 O O . LYS A 1 86 ? 3.656 -1.621 2.467 1.00 80.69 86 LYS A O 1
ATOM 641 N N . VAL A 1 87 ? 5.640 -2.391 1.751 1.00 85.38 87 VAL A N 1
ATOM 642 C CA . VAL A 1 87 ? 5.926 -3.209 2.942 1.00 85.38 87 VAL A CA 1
ATOM 643 C C . VAL A 1 87 ? 5.947 -2.349 4.206 1.00 85.38 87 VAL A C 1
ATOM 645 O O . VAL A 1 87 ? 5.377 -2.736 5.222 1.00 85.38 87 VAL A O 1
ATOM 648 N N . LYS A 1 88 ? 6.550 -1.155 4.148 1.00 84.12 88 LYS A N 1
ATOM 649 C CA . LYS A 1 88 ? 6.534 -0.213 5.270 1.00 84.12 88 LYS A CA 1
ATOM 650 C C . LYS A 1 88 ? 5.114 0.257 5.589 1.00 84.12 88 LYS A C 1
ATOM 652 O O . LYS A 1 88 ? 4.724 0.211 6.746 1.00 84.12 88 LYS A O 1
ATOM 657 N N . ALA A 1 89 ? 4.327 0.638 4.582 1.00 81.19 89 ALA A N 1
ATOM 658 C CA . ALA A 1 89 ? 2.937 1.045 4.784 1.00 81.19 89 ALA A CA 1
ATOM 659 C C . ALA A 1 89 ? 2.079 -0.082 5.391 1.00 81.19 89 ALA A C 1
ATOM 661 O O . ALA A 1 89 ? 1.285 0.171 6.293 1.00 81.19 89 ALA A O 1
ATOM 662 N N . GLU A 1 90 ? 2.267 -1.326 4.947 1.00 80.75 90 GLU A N 1
ATOM 663 C CA . GLU A 1 90 ? 1.601 -2.502 5.517 1.00 80.75 90 GLU A CA 1
ATOM 664 C C . GLU A 1 90 ? 2.040 -2.771 6.961 1.00 80.75 90 GLU A C 1
ATOM 666 O O . GLU A 1 90 ? 1.205 -3.069 7.813 1.00 80.75 90 GLU A O 1
ATOM 671 N N . SER A 1 91 ? 3.335 -2.642 7.259 1.00 84.06 91 SER A N 1
ATOM 672 C CA . SER A 1 91 ? 3.871 -2.777 8.617 1.00 84.06 91 SER A CA 1
ATOM 673 C C . SER A 1 91 ? 3.320 -1.698 9.551 1.00 84.06 91 SER A C 1
ATOM 675 O O . SER A 1 91 ? 2.877 -2.006 10.656 1.00 84.06 91 SER A O 1
ATOM 677 N N . ASP A 1 92 ? 3.301 -0.443 9.102 1.00 83.62 92 ASP A N 1
ATOM 678 C CA . ASP A 1 92 ? 2.767 0.688 9.862 1.00 83.62 92 ASP A CA 1
ATOM 679 C C . ASP A 1 92 ? 1.261 0.512 10.109 1.00 83.62 92 ASP A C 1
ATOM 681 O O . ASP A 1 92 ? 0.764 0.791 11.201 1.00 83.62 92 ASP A O 1
ATOM 685 N N . GLN A 1 93 ? 0.525 0.009 9.114 1.00 82.81 93 GLN A N 1
ATOM 686 C CA . GLN A 1 93 ? -0.892 -0.312 9.250 1.00 82.81 93 GLN A CA 1
ATOM 687 C C . GLN A 1 93 ? -1.114 -1.430 10.277 1.00 82.81 93 GLN A C 1
ATOM 689 O O . GLN A 1 93 ? -1.935 -1.261 11.175 1.00 82.81 93 GLN A O 1
ATOM 694 N N . LYS A 1 94 ? -0.340 -2.522 10.209 1.00 84.00 94 LYS A N 1
ATOM 695 C CA . LYS A 1 94 ? -0.391 -3.612 11.197 1.00 84.00 94 LYS A CA 1
ATOM 696 C C . LYS A 1 94 ? -0.082 -3.125 12.609 1.00 84.00 94 LYS A C 1
ATOM 698 O O . LYS A 1 94 ? -0.777 -3.513 13.540 1.00 84.00 94 LYS A O 1
ATOM 703 N N . ALA A 1 95 ? 0.910 -2.251 12.775 1.00 85.44 95 ALA A N 1
ATOM 704 C CA . ALA A 1 95 ? 1.238 -1.668 14.073 1.00 85.44 95 ALA A CA 1
ATOM 705 C C . ALA A 1 95 ? 0.078 -0.827 14.629 1.00 85.44 95 ALA A C 1
ATOM 707 O O . ALA A 1 95 ? -0.296 -0.972 15.789 1.00 85.44 95 ALA A O 1
ATOM 708 N N . LYS A 1 96 ? -0.550 0.013 13.797 1.00 84.94 96 LYS A N 1
ATOM 709 C CA . LYS A 1 96 ? -1.731 0.792 14.206 1.00 84.94 96 LYS A CA 1
ATOM 710 C C . LYS A 1 96 ? -2.925 -0.096 14.552 1.00 84.94 96 LYS A C 1
ATOM 712 O O . LYS A 1 96 ? -3.695 0.237 15.449 1.00 84.94 96 LYS A O 1
ATOM 717 N N . ASP A 1 97 ? -3.102 -1.187 13.821 1.00 87.88 97 ASP A N 1
ATOM 718 C CA . ASP A 1 97 ? -4.181 -2.146 14.040 1.00 87.88 97 ASP A CA 1
ATOM 719 C C . ASP A 1 97 ? -3.962 -2.940 15.336 1.00 87.88 97 ASP A C 1
ATOM 721 O O . ASP A 1 97 ? -4.904 -3.115 16.106 1.00 87.88 97 ASP A O 1
ATOM 725 N N . GLN A 1 98 ? -2.716 -3.313 15.639 1.00 86.88 98 GLN A N 1
ATOM 726 C CA . GLN A 1 98 ? -2.345 -3.920 16.917 1.00 86.88 98 GLN A CA 1
ATOM 727 C C . GLN A 1 98 ? -2.556 -2.951 18.087 1.00 86.88 98 GLN A C 1
ATOM 729 O O . GLN A 1 98 ? -3.207 -3.317 19.060 1.00 86.88 98 GLN A O 1
ATOM 734 N N . ASN A 1 99 ? -2.122 -1.693 17.956 1.00 86.94 99 ASN A N 1
ATOM 735 C CA . ASN A 1 99 ? -2.355 -0.667 18.978 1.00 86.94 99 ASN A CA 1
ATOM 736 C C . ASN A 1 99 ? -3.851 -0.487 19.283 1.00 86.94 99 ASN A C 1
ATOM 738 O O . ASN A 1 99 ? -4.230 -0.261 20.428 1.00 86.94 99 ASN A O 1
ATOM 742 N N . ALA A 1 100 ? -4.716 -0.598 18.269 1.00 87.94 100 ALA A N 1
ATOM 743 C CA . ALA A 1 100 ? -6.161 -0.520 18.462 1.00 87.94 100 ALA A CA 1
ATOM 744 C C . ALA A 1 100 ? -6.698 -1.707 19.286 1.00 87.94 100 ALA A C 1
ATOM 746 O O . ALA A 1 100 ? -7.577 -1.524 20.121 1.00 87.94 100 ALA A O 1
ATOM 747 N N . ILE A 1 101 ? -6.154 -2.914 19.107 1.00 88.81 101 ILE A N 1
ATOM 748 C CA . ILE A 1 101 ? -6.500 -4.073 19.945 1.00 88.81 101 ILE A CA 1
ATOM 749 C C . ILE A 1 101 ? -5.993 -3.866 21.377 1.00 88.81 101 ILE A C 1
ATOM 751 O O . ILE A 1 101 ? -6.737 -4.094 22.331 1.00 88.81 101 ILE A O 1
ATOM 755 N N . ASP A 1 102 ? -4.754 -3.406 21.533 1.00 89.12 102 ASP A N 1
ATOM 756 C CA . ASP A 1 102 ? -4.116 -3.222 22.840 1.00 89.12 102 ASP A CA 1
ATOM 757 C C . ASP A 1 102 ? -4.791 -2.115 23.663 1.00 89.12 102 ASP A C 1
ATOM 759 O O . ASP A 1 102 ? -4.849 -2.192 24.889 1.00 89.12 102 ASP A O 1
ATOM 763 N N . ASN A 1 103 ? -5.374 -1.118 22.993 1.00 89.94 103 ASN A N 1
ATOM 764 C CA . ASN A 1 103 ? -6.136 -0.043 23.622 1.00 89.94 103 ASN A CA 1
ATOM 765 C C . ASN A 1 103 ? -7.564 -0.451 24.013 1.00 89.94 103 ASN A C 1
ATOM 767 O O . ASN A 1 103 ? -8.225 0.285 24.747 1.00 89.94 103 ASN A O 1
ATOM 771 N N . LEU A 1 104 ? -8.071 -1.592 23.544 1.00 88.00 104 LEU A N 1
ATOM 772 C CA . LEU A 1 104 ? -9.457 -2.015 23.770 1.00 88.00 104 LEU A CA 1
ATOM 773 C C . LEU A 1 104 ? -9.838 -2.147 25.263 1.00 88.00 104 LEU A C 1
ATOM 775 O O . LEU A 1 104 ? -10.954 -1.770 25.619 1.00 88.00 104 LEU A O 1
ATOM 779 N N . PRO A 1 105 ? -8.945 -2.586 26.174 1.00 87.31 105 PRO A N 1
ATOM 780 C CA . PRO A 1 105 ? -9.202 -2.595 27.616 1.00 87.31 105 PRO A CA 1
ATOM 781 C C . PRO A 1 105 ? -9.204 -1.202 28.258 1.00 87.31 105 PRO A C 1
ATOM 783 O O . PRO A 1 105 ? -9.643 -1.065 29.394 1.00 87.31 105 PRO A O 1
ATOM 786 N N . THR A 1 106 ? -8.679 -0.181 27.574 1.00 89.19 106 THR A N 1
ATOM 787 C CA . THR A 1 106 ? -8.566 1.188 28.107 1.00 89.19 106 THR A CA 1
ATOM 788 C C . THR A 1 106 ? -9.795 2.043 27.806 1.00 89.19 106 THR A C 1
ATOM 790 O O . THR A 1 106 ? -9.836 3.217 28.180 1.00 89.19 106 THR A O 1
ATOM 793 N N . LEU A 1 107 ? -10.778 1.492 27.087 1.00 88.00 107 LEU A N 1
ATOM 794 C CA . LEU A 1 107 ? -12.036 2.170 26.792 1.00 88.00 107 LEU A CA 1
ATOM 795 C C . LEU A 1 107 ? -12.795 2.460 28.089 1.00 88.00 107 LEU A C 1
ATOM 797 O O . LEU A 1 107 ? -12.917 1.590 28.949 1.00 88.00 107 LEU A O 1
ATOM 801 N N . ASN A 1 108 ? -13.306 3.684 28.219 1.00 89.06 108 ASN A N 1
ATOM 802 C CA . ASN A 1 108 ? -14.257 4.004 29.280 1.00 89.06 108 ASN A CA 1
ATOM 803 C C . ASN A 1 108 ? -15.639 3.410 28.947 1.00 89.06 108 ASN A C 1
ATOM 805 O O . ASN A 1 108 ? -15.885 2.985 27.816 1.00 89.06 108 ASN A O 1
ATOM 809 N N . ASP A 1 109 ? -16.551 3.400 29.917 1.00 87.25 109 ASP A N 1
ATOM 810 C CA . ASP A 1 109 ? -17.868 2.769 29.755 1.00 87.25 109 ASP A CA 1
ATOM 811 C C . ASP A 1 109 ? -18.655 3.334 28.558 1.00 87.25 109 ASP A C 1
ATOM 813 O O . ASP A 1 109 ? -19.255 2.581 27.794 1.00 87.25 109 ASP A O 1
ATOM 817 N N . GLN A 1 110 ? -18.586 4.648 28.327 1.00 85.12 110 GLN A N 1
ATOM 818 C CA . GLN A 1 110 ? -19.291 5.325 27.235 1.00 85.12 110 GLN A CA 1
ATOM 819 C C . GLN A 1 110 ? -18.700 5.005 25.851 1.00 85.12 110 GLN A C 1
ATOM 821 O O . GLN A 1 110 ? -19.426 4.808 24.871 1.00 85.12 110 GLN A O 1
ATOM 826 N N . GLU A 1 111 ? -17.376 4.945 25.746 1.00 87.94 111 GLU A N 1
ATOM 827 C CA . GLU A 1 111 ? -16.666 4.536 24.537 1.00 87.94 111 GLU A CA 1
ATOM 828 C C . GLU A 1 111 ? -16.936 3.064 24.232 1.00 87.94 111 GLU A C 1
ATOM 830 O O . GLU A 1 111 ? -17.191 2.713 23.081 1.00 87.94 111 GLU A O 1
ATOM 835 N N . LEU A 1 112 ? -16.935 2.210 25.258 1.00 88.12 112 LEU A N 1
ATOM 836 C CA . LEU A 1 112 ? -17.249 0.794 25.130 1.00 88.12 112 LEU A CA 1
ATOM 837 C C . LEU A 1 112 ? -18.694 0.589 24.659 1.00 88.12 112 LEU A C 1
ATOM 839 O O . LEU A 1 112 ? -18.926 -0.177 23.725 1.00 88.12 112 LEU A O 1
ATOM 843 N N . GLU A 1 113 ? -19.658 1.310 25.236 1.00 86.69 113 GLU A N 1
ATOM 844 C CA . GLU A 1 113 ? -21.051 1.330 24.773 1.00 86.69 113 GLU A CA 1
ATOM 845 C C . GLU A 1 113 ? -21.158 1.753 23.305 1.00 86.69 113 GLU A C 1
ATOM 847 O O . GLU A 1 113 ? -21.846 1.100 22.514 1.00 86.69 113 GLU A O 1
ATOM 852 N N . THR A 1 114 ? -20.444 2.814 22.924 1.00 86.38 114 THR A N 1
ATOM 853 C CA . THR A 1 114 ? -20.435 3.327 21.548 1.00 86.38 114 THR A CA 1
ATOM 854 C C . THR A 1 114 ? -19.822 2.309 20.586 1.00 86.38 114 THR A C 1
ATOM 856 O O . THR A 1 114 ? -20.386 2.047 19.523 1.00 86.38 114 THR A O 1
ATOM 859 N N . LEU A 1 115 ? -18.708 1.673 20.956 1.00 88.44 115 LEU A N 1
ATOM 860 C CA . LEU A 1 115 ? -18.065 0.647 20.141 1.00 88.44 115 LEU A CA 1
ATOM 861 C C . LEU A 1 115 ? -18.976 -0.573 19.970 1.00 88.44 115 LEU A C 1
ATOM 863 O O . LEU A 1 115 ? -19.180 -1.034 18.849 1.00 88.44 115 LEU A O 1
ATOM 867 N N . VAL A 1 116 ? -19.574 -1.070 21.056 1.00 88.94 116 VAL A N 1
ATOM 868 C CA . VAL A 1 116 ? -20.517 -2.198 21.010 1.00 88.94 116 VAL A CA 1
ATOM 869 C C . VAL A 1 116 ? -21.729 -1.858 20.145 1.00 88.94 116 VAL A C 1
ATOM 871 O O . VAL A 1 116 ? -22.170 -2.701 19.365 1.00 88.94 116 VAL A O 1
ATOM 874 N N . PHE A 1 117 ? -22.247 -0.631 20.220 1.00 86.50 117 PHE A N 1
ATOM 875 C CA . PHE A 1 117 ? -23.317 -0.176 19.335 1.00 86.50 117 PHE A CA 1
ATOM 876 C C . PHE A 1 117 ? -22.909 -0.232 17.855 1.00 86.50 117 PHE A C 1
ATOM 878 O O . PHE A 1 117 ? -23.644 -0.800 17.041 1.00 86.50 117 PHE A O 1
ATOM 885 N N . LEU A 1 118 ? -21.729 0.293 17.508 1.00 87.12 118 LEU A N 1
ATOM 886 C CA . LEU A 1 118 ? -21.217 0.267 16.133 1.00 87.12 118 LEU A CA 1
ATOM 887 C C . LEU A 1 118 ? -21.036 -1.170 15.627 1.00 87.12 118 LEU A C 1
ATOM 889 O O . LEU A 1 118 ? -21.439 -1.493 14.510 1.00 87.12 118 LEU A O 1
ATOM 893 N N . LEU A 1 119 ? -20.512 -2.061 16.471 1.00 89.12 119 LEU A N 1
ATOM 894 C CA . LEU A 1 119 ? -20.376 -3.482 16.154 1.00 89.12 119 LEU A CA 1
ATOM 895 C C . LEU A 1 119 ? -21.746 -4.161 15.967 1.00 89.12 119 LEU A C 1
ATOM 897 O O . LEU A 1 119 ? -21.932 -4.921 15.014 1.00 89.12 119 LEU A O 1
ATOM 901 N N . ARG A 1 120 ? -22.741 -3.868 16.817 1.00 87.50 120 ARG A N 1
ATOM 902 C CA . ARG A 1 120 ? -24.099 -4.441 16.714 1.00 87.50 120 ARG A CA 1
ATOM 903 C C . ARG A 1 120 ? -24.808 -4.055 15.423 1.00 87.50 120 ARG A C 1
ATOM 905 O O . ARG A 1 120 ? -25.465 -4.912 14.839 1.00 87.50 120 ARG A O 1
ATOM 912 N N . ARG A 1 121 ? -24.630 -2.817 14.950 1.00 84.00 121 ARG A N 1
ATOM 913 C CA . ARG A 1 121 ? -25.226 -2.314 13.699 1.00 84.00 121 ARG A CA 1
ATOM 914 C C . ARG A 1 121 ? -24.895 -3.188 12.483 1.00 84.00 121 ARG A C 1
ATOM 916 O O . ARG A 1 121 ? -25.660 -3.210 11.526 1.00 84.00 121 ARG A O 1
ATOM 923 N N . GLY A 1 122 ? -23.761 -3.894 12.498 1.00 81.56 122 GLY A N 1
ATOM 924 C CA . GLY A 1 122 ? -23.356 -4.768 11.392 1.00 81.56 122 GLY A CA 1
ATOM 925 C C . GLY A 1 122 ? -22.806 -4.020 10.172 1.00 81.56 122 GLY A C 1
ATOM 926 O O . GLY A 1 122 ? -22.519 -4.645 9.158 1.00 81.56 122 GLY A O 1
ATOM 927 N N . GLN A 1 123 ? -22.603 -2.703 10.274 1.00 83.81 123 GLN A N 1
ATOM 928 C CA . GLN A 1 123 ? -21.936 -1.894 9.256 1.00 83.81 123 GLN A CA 1
ATOM 929 C C . GLN A 1 123 ? -20.598 -1.385 9.793 1.00 83.81 123 GLN A C 1
ATOM 931 O O . GLN A 1 123 ? -20.560 -0.677 10.796 1.00 83.81 123 GLN A O 1
ATOM 936 N N . GLN A 1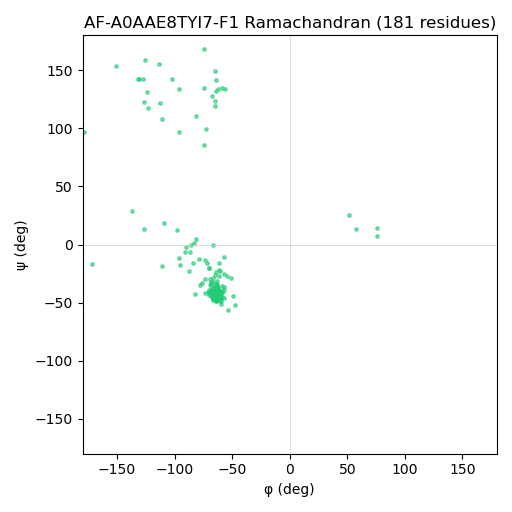 124 ? -19.506 -1.727 9.105 1.00 87.12 124 GLN A N 1
ATOM 937 C CA . GLN A 1 124 ? -18.161 -1.290 9.487 1.00 87.12 124 GLN A CA 1
ATOM 938 C C . GLN A 1 124 ? -17.970 0.219 9.292 1.00 87.12 124 GLN A C 1
ATOM 940 O O . GLN A 1 124 ? -17.242 0.852 10.055 1.00 87.12 124 GLN A O 1
ATOM 945 N N . ARG A 1 125 ? -18.612 0.786 8.264 1.00 87.38 125 ARG A N 1
ATOM 946 C CA . ARG A 1 125 ? -18.561 2.209 7.911 1.00 87.38 125 ARG A CA 1
ATOM 947 C C . ARG A 1 125 ? -19.824 2.918 8.377 1.00 87.38 125 ARG A C 1
ATOM 949 O O . ARG A 1 125 ? -20.914 2.361 8.277 1.00 87.38 125 ARG A O 1
ATOM 956 N N . PHE A 1 126 ? -19.679 4.150 8.837 1.00 84.69 126 PHE A N 1
ATOM 957 C CA . PHE A 1 126 ? -20.776 4.972 9.327 1.00 84.69 126 PHE A CA 1
ATOM 958 C C . PHE A 1 126 ? -20.487 6.457 9.102 1.00 84.69 126 PHE A C 1
ATOM 960 O O . PHE A 1 126 ? -19.331 6.876 9.042 1.00 84.69 126 PHE A O 1
ATOM 967 N N . SER A 1 127 ? -21.547 7.257 8.975 1.00 79.25 127 SER A N 1
ATOM 968 C CA . SER A 1 127 ? -21.401 8.709 8.889 1.00 79.25 127 SER A CA 1
ATOM 969 C C . SER A 1 127 ? -21.059 9.289 10.260 1.00 79.25 127 SER A C 1
ATOM 971 O O . SER A 1 127 ? -21.634 8.901 11.281 1.00 79.25 127 SER A O 1
ATOM 973 N N . GLU A 1 128 ? -20.078 10.183 10.292 1.00 68.12 128 GLU A N 1
ATOM 974 C CA . GLU A 1 128 ? -19.544 10.742 11.523 1.00 68.12 128 GLU A CA 1
ATOM 975 C C . GLU A 1 128 ? -20.206 12.089 11.841 1.00 68.12 128 GLU A C 1
ATOM 977 O O . GLU A 1 128 ? -19.818 13.144 11.344 1.00 68.12 128 GLU A O 1
ATOM 982 N N . HIS A 1 129 ? -21.230 12.059 12.695 1.00 62.50 129 HIS A N 1
ATOM 983 C CA . HIS A 1 129 ? -21.935 13.262 13.170 1.00 62.50 129 HIS A CA 1
ATOM 984 C C . HIS A 1 129 ? -22.016 13.345 14.700 1.00 62.50 129 HIS A C 1
ATOM 986 O O . HIS A 1 129 ? -22.801 14.115 15.254 1.00 62.50 129 HIS A O 1
ATOM 992 N N . SER A 1 130 ? -21.236 12.528 15.407 1.00 61.41 130 SER A N 1
ATOM 993 C CA . SER A 1 130 ? -21.384 12.327 16.845 1.00 61.41 130 SER A CA 1
ATOM 994 C C . SER A 1 130 ? -20.099 12.619 17.608 1.00 61.41 130 SER A C 1
ATOM 996 O O . SER A 1 130 ? -19.039 12.071 17.307 1.00 61.41 130 SER A O 1
ATOM 998 N N . LYS A 1 131 ? -20.225 13.421 18.671 1.00 65.75 131 LYS A N 1
ATOM 999 C CA . LYS A 1 131 ? -19.141 13.726 19.619 1.00 65.75 131 LYS A CA 1
ATOM 1000 C C . LYS A 1 131 ? -18.614 12.474 20.337 1.00 65.75 131 LYS A C 1
ATOM 1002 O O . LYS A 1 131 ? -17.467 12.464 20.768 1.00 65.75 131 LYS A O 1
ATOM 1007 N N . PHE A 1 132 ? -19.413 11.406 20.409 1.00 68.06 132 PHE A N 1
ATOM 1008 C CA . PHE A 1 132 ? -19.069 10.158 21.102 1.00 68.06 132 PHE A CA 1
ATOM 1009 C C . PHE A 1 132 ? -18.028 9.301 20.357 1.00 68.06 132 PHE A C 1
ATOM 1011 O O . PHE A 1 132 ? -17.441 8.395 20.938 1.00 68.06 132 PHE A O 1
ATOM 1018 N N . VAL A 1 133 ? -17.750 9.604 19.082 1.00 80.25 133 VAL A N 1
ATOM 1019 C CA . VAL A 1 133 ? -16.737 8.900 18.270 1.00 80.25 133 VAL A CA 1
ATOM 1020 C C . VAL A 1 133 ? -15.329 9.467 18.499 1.00 80.25 133 VAL A C 1
ATOM 1022 O O . VAL A 1 133 ? -14.346 8.800 18.190 1.00 80.25 133 VAL A O 1
ATOM 1025 N N . GLY A 1 134 ? -15.212 10.665 19.091 1.00 80.75 134 GLY A N 1
ATOM 1026 C CA . GLY A 1 134 ? -13.931 11.327 19.364 1.00 80.75 134 GLY A CA 1
ATOM 1027 C C . GLY A 1 134 ? -12.958 10.451 20.152 1.00 80.75 134 GLY A C 1
ATOM 1028 O O . GLY A 1 134 ? -11.893 10.131 19.638 1.00 80.75 134 GLY A O 1
ATOM 1029 N N . GLY A 1 135 ? -13.370 9.963 21.327 1.00 84.69 135 GLY A N 1
ATOM 1030 C CA . GLY A 1 135 ? -12.520 9.105 22.164 1.00 84.69 135 GLY A CA 1
ATOM 1031 C C . GLY A 1 135 ? -12.153 7.771 21.503 1.00 84.69 135 GLY A C 1
ATOM 1032 O O . GLY A 1 135 ? -11.018 7.308 21.602 1.00 84.69 135 GLY A O 1
ATOM 1033 N N . LEU A 1 136 ? -13.073 7.185 20.727 1.00 88.06 136 LEU A N 1
ATOM 1034 C CA . LEU A 1 136 ? -12.794 5.975 19.944 1.00 88.06 136 LEU A CA 1
ATOM 1035 C C . LEU A 1 136 ? -11.783 6.222 18.820 1.00 88.06 136 LEU A C 1
ATOM 1037 O O . LEU A 1 136 ? -10.946 5.359 18.554 1.00 88.06 136 LEU A O 1
ATOM 1041 N N . ARG A 1 137 ? -11.838 7.386 18.169 1.00 88.19 137 ARG A N 1
ATOM 1042 C CA . ARG A 1 137 ? -10.850 7.803 17.170 1.00 88.19 137 ARG A CA 1
ATOM 1043 C C . ARG A 1 137 ? -9.487 8.043 17.812 1.00 88.19 137 ARG A C 1
ATOM 1045 O O . ARG A 1 137 ? -8.495 7.543 17.288 1.00 88.19 137 ARG A O 1
ATOM 1052 N N . ASP A 1 138 ? -9.441 8.729 18.950 1.00 86.62 138 ASP A N 1
ATOM 1053 C CA . ASP A 1 138 ? -8.191 9.031 19.659 1.00 86.62 138 ASP A CA 1
ATOM 1054 C C . ASP A 1 138 ? -7.488 7.750 20.131 1.00 86.62 138 ASP A C 1
ATOM 1056 O O . ASP A 1 138 ? -6.265 7.634 20.057 1.00 86.62 138 ASP A O 1
ATOM 1060 N N . LYS A 1 139 ? -8.266 6.733 20.521 1.00 88.00 139 LYS A N 1
ATOM 1061 C CA . LYS A 1 139 ? -7.762 5.397 20.885 1.00 88.00 139 LYS A CA 1
ATOM 1062 C C . LYS A 1 139 ? -7.525 4.477 19.685 1.00 88.00 139 LYS A C 1
ATOM 1064 O O . LYS A 1 139 ? -7.105 3.333 19.862 1.00 88.00 139 LYS A O 1
ATOM 1069 N N . GLY A 1 140 ? -7.761 4.966 18.468 1.00 87.44 140 GLY A N 1
ATOM 1070 C CA . GLY A 1 140 ? -7.489 4.255 17.223 1.00 87.44 140 GLY A CA 1
ATOM 1071 C C . GLY A 1 140 ? -8.486 3.148 16.881 1.00 87.44 140 GLY A C 1
ATOM 1072 O O . GLY A 1 140 ? -8.193 2.353 15.995 1.00 87.44 140 GLY A O 1
ATOM 1073 N N . MET A 1 141 ? -9.647 3.093 17.538 1.00 89.00 141 MET A N 1
ATOM 1074 C CA . MET A 1 141 ? -10.702 2.098 17.288 1.00 89.00 141 MET A CA 1
ATOM 1075 C C . MET A 1 141 ? -11.460 2.368 15.986 1.00 89.00 141 MET A C 1
ATOM 1077 O O . MET A 1 141 ? -11.969 1.457 15.329 1.00 89.00 141 MET A O 1
ATOM 1081 N N . VAL A 1 142 ? -11.543 3.647 15.624 1.00 90.06 142 VAL A N 1
ATOM 1082 C CA . VAL A 1 142 ? -12.236 4.161 14.446 1.00 90.06 142 VAL A CA 1
ATOM 1083 C C . VAL A 1 142 ? -11.268 5.036 13.664 1.00 90.06 142 VAL A C 1
ATOM 1085 O O . VAL A 1 142 ? -10.472 5.770 14.250 1.00 90.06 142 VAL A O 1
ATOM 1088 N N . ARG A 1 143 ? -11.330 4.971 12.334 1.00 88.62 143 ARG A N 1
ATOM 1089 C CA . ARG A 1 143 ? -10.551 5.838 11.449 1.00 88.62 143 ARG A CA 1
ATOM 1090 C C . ARG A 1 143 ? -11.438 6.460 10.373 1.00 88.62 143 ARG A C 1
ATOM 1092 O O . ARG A 1 143 ? -12.302 5.760 9.845 1.00 88.62 143 ARG A O 1
ATOM 1099 N N . PRO A 1 144 ? -11.192 7.724 10.002 1.00 86.94 144 PRO A N 1
ATOM 1100 C CA . PRO A 1 144 ? -11.854 8.333 8.860 1.00 86.94 144 PRO A CA 1
ATOM 1101 C C . PRO A 1 144 ? -11.463 7.602 7.575 1.00 86.94 144 PRO A C 1
ATOM 1103 O O . PRO A 1 144 ? -10.318 7.176 7.399 1.00 86.94 144 PRO A O 1
ATOM 1106 N N . THR A 1 145 ? -12.431 7.447 6.681 1.00 84.38 145 THR A N 1
ATOM 1107 C CA . THR A 1 145 ? -12.228 6.897 5.331 1.00 84.38 145 THR A CA 1
ATOM 1108 C C . THR A 1 145 ? -12.024 7.976 4.278 1.00 84.38 145 THR A C 1
ATOM 1110 O O . THR A 1 145 ? -11.521 7.684 3.196 1.00 84.38 145 THR A O 1
ATOM 1113 N N . ASP A 1 146 ? -12.395 9.212 4.591 1.00 79.81 146 ASP A N 1
ATOM 1114 C CA . ASP A 1 146 ? -12.346 10.364 3.706 1.00 79.81 146 ASP A CA 1
ATOM 1115 C C . ASP A 1 146 ? -11.566 11.528 4.335 1.00 79.81 146 ASP A C 1
ATOM 1117 O O . ASP A 1 146 ? -11.401 11.629 5.550 1.00 79.81 146 ASP A O 1
ATOM 1121 N N . THR A 1 147 ? -11.087 12.440 3.489 1.00 76.12 147 THR A N 1
ATOM 1122 C CA . THR A 1 147 ? -10.390 13.663 3.923 1.00 76.12 147 THR A CA 1
ATOM 1123 C C . THR A 1 147 ? -11.320 14.669 4.597 1.00 76.12 147 THR A C 1
ATOM 1125 O O . THR A 1 147 ? -10.858 15.539 5.329 1.00 76.12 147 THR A O 1
ATOM 1128 N N . THR A 1 148 ? -12.626 14.550 4.358 1.00 75.00 148 THR A N 1
ATOM 1129 C CA . THR A 1 148 ? -13.675 15.376 4.963 1.00 75.00 148 THR A CA 1
ATOM 1130 C C . THR A 1 148 ? -14.155 14.860 6.319 1.00 75.00 148 THR A C 1
ATOM 1132 O O . THR A 1 148 ? -15.001 15.511 6.927 1.00 75.00 148 THR A O 1
ATOM 1135 N N . PHE A 1 149 ? -13.611 13.736 6.810 1.00 73.31 149 PHE A N 1
ATOM 1136 C CA . PHE A 1 149 ? -13.988 13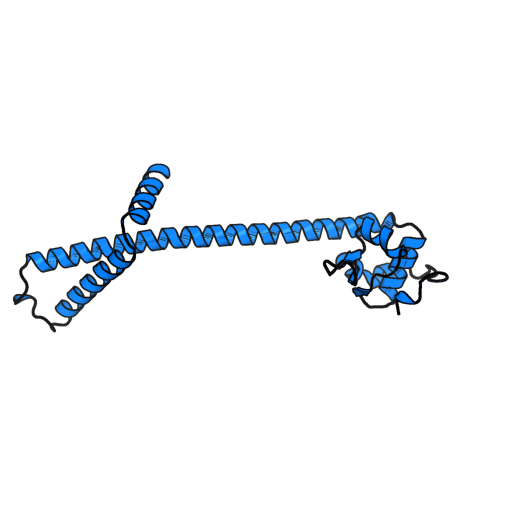.102 8.083 1.00 73.31 149 PHE A CA 1
ATOM 1137 C C . PHE A 1 149 ? -15.502 12.877 8.226 1.00 73.31 149 PHE A C 1
ATOM 1139 O O . PHE A 1 149 ? -16.033 12.853 9.333 1.00 73.31 149 PHE A O 1
ATOM 1146 N N . SER A 1 150 ? -16.216 12.759 7.105 1.00 78.81 150 SER A N 1
ATOM 1147 C CA . SER A 1 150 ? -17.672 12.615 7.082 1.00 78.81 150 SER A CA 1
ATOM 1148 C C . SER A 1 150 ? -18.092 11.156 7.190 1.00 78.81 150 SER A C 1
ATOM 1150 O O . SER A 1 150 ? -19.207 10.857 7.630 1.00 78.81 150 SER A O 1
ATOM 1152 N N . VAL A 1 151 ? -17.190 10.242 6.821 1.00 83.50 151 VAL A N 1
ATOM 1153 C CA . VAL A 1 151 ? -17.385 8.803 6.919 1.00 83.50 151 VAL A CA 1
ATOM 1154 C C . VAL A 1 151 ? -16.216 8.208 7.679 1.00 83.50 151 VAL A C 1
ATOM 1156 O O . VAL A 1 151 ? -15.058 8.298 7.269 1.00 83.50 151 VAL A O 1
ATOM 1159 N N . SER A 1 152 ? -16.547 7.530 8.763 1.00 88.12 152 SER A N 1
ATOM 1160 C CA . SER A 1 152 ? -15.603 6.803 9.590 1.00 88.12 152 SER A CA 1
ATOM 1161 C C . SER A 1 152 ? -15.860 5.308 9.507 1.00 88.12 152 SER A C 1
ATOM 1163 O O . SER A 1 152 ? -16.960 4.855 9.186 1.00 88.12 152 SER A O 1
ATOM 1165 N N . GLN A 1 153 ? -14.826 4.521 9.778 1.00 90.44 153 GLN A N 1
ATOM 1166 C CA . GLN A 1 153 ? -14.914 3.071 9.815 1.00 90.44 153 GLN A CA 1
ATOM 1167 C C . GLN A 1 153 ? -14.269 2.509 11.074 1.00 90.44 153 GLN A C 1
ATOM 1169 O O . GLN A 1 153 ? -13.219 2.983 11.510 1.00 90.44 153 GLN A O 1
ATOM 1174 N N . VAL A 1 154 ? -14.875 1.464 11.63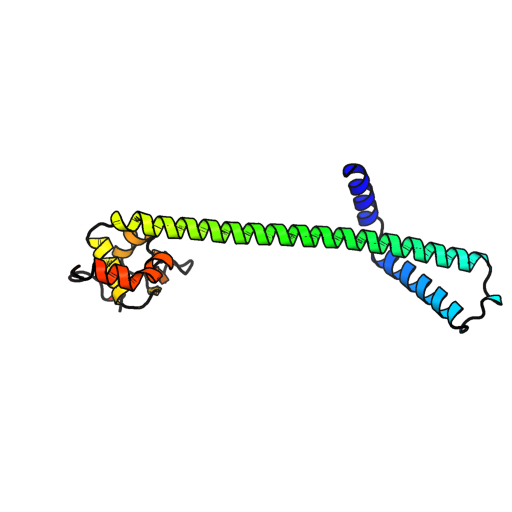4 1.00 91.06 154 VAL A N 1
ATOM 1175 C CA . VAL A 1 154 ? -14.230 0.652 12.671 1.00 91.06 154 VAL A CA 1
ATOM 1176 C C . VAL A 1 154 ? -13.003 -0.021 12.057 1.00 9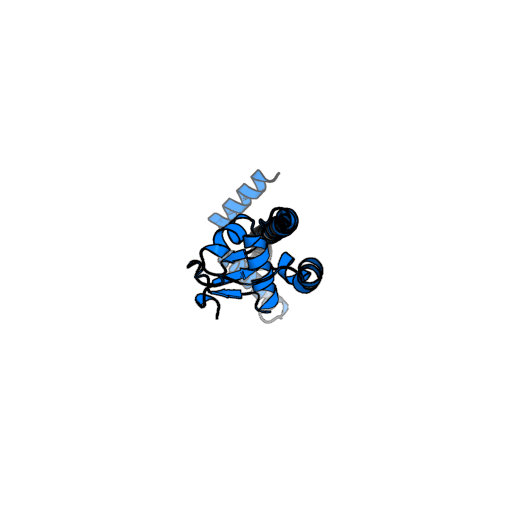1.06 154 VAL A C 1
ATOM 1178 O O . VAL A 1 154 ? -13.073 -0.576 10.954 1.00 91.06 154 VAL A O 1
ATOM 1181 N N . VAL A 1 155 ? -11.867 0.051 12.752 1.00 91.06 155 VAL A N 1
ATOM 1182 C CA . VAL A 1 155 ? -10.604 -0.525 12.275 1.00 91.06 155 VAL A CA 1
ATOM 1183 C C . VAL A 1 155 ? -10.783 -2.020 11.980 1.00 91.06 155 VAL A C 1
ATOM 1185 O O . VAL A 1 155 ? -11.359 -2.720 12.817 1.00 91.06 155 VAL A O 1
ATOM 1188 N N . PRO A 1 156 ? -10.293 -2.527 10.826 1.00 89.75 156 PRO A N 1
ATOM 1189 C CA . PRO A 1 156 ? -10.496 -3.917 10.415 1.00 89.75 156 PRO A CA 1
ATOM 1190 C C . PRO A 1 156 ? -10.156 -4.936 11.502 1.00 89.75 156 PRO A C 1
ATOM 1192 O O . PRO A 1 156 ? -10.976 -5.783 11.810 1.00 89.75 156 PRO A O 1
ATOM 1195 N N . ALA A 1 157 ? -9.030 -4.772 12.197 1.00 89.56 157 ALA A N 1
ATOM 1196 C CA . ALA A 1 157 ? -8.613 -5.701 13.245 1.00 89.56 157 ALA A CA 1
ATOM 1197 C C . ALA A 1 157 ? -9.581 -5.814 14.443 1.00 89.56 157 ALA A C 1
ATOM 1199 O O . ALA A 1 157 ? -9.632 -6.853 15.100 1.00 89.56 157 ALA A O 1
ATOM 1200 N N . ILE A 1 158 ? -10.361 -4.767 14.728 1.00 91.19 158 ILE A N 1
ATOM 1201 C CA . ILE A 1 158 ? -11.437 -4.809 15.730 1.00 91.19 158 ILE A CA 1
ATOM 1202 C C . ILE A 1 158 ? -12.695 -5.414 15.116 1.00 91.19 158 ILE A C 1
ATOM 1204 O O . ILE A 1 158 ? -13.366 -6.229 15.748 1.00 91.19 158 ILE A O 1
ATOM 1208 N N . TRP A 1 159 ? -13.007 -5.022 13.881 1.00 92.19 159 TRP A N 1
ATOM 1209 C CA . TRP A 1 159 ? -14.156 -5.530 13.142 1.00 92.19 159 TRP A CA 1
ATOM 1210 C C . TRP A 1 159 ? -14.094 -7.048 12.935 1.00 92.19 159 TRP A C 1
ATOM 1212 O O . TRP A 1 159 ? -15.091 -7.736 13.133 1.00 92.19 159 TRP A O 1
ATOM 1222 N N . ASP A 1 160 ? -12.916 -7.591 12.645 1.00 91.50 160 ASP A N 1
ATOM 1223 C CA . ASP A 1 160 ? -12.682 -9.027 12.472 1.00 91.50 160 ASP A CA 1
ATOM 1224 C C . ASP A 1 160 ? -12.940 -9.816 13.766 1.00 91.50 160 ASP A C 1
ATOM 1226 O O . ASP A 1 160 ? -13.270 -10.999 13.731 1.00 91.50 160 ASP A O 1
ATOM 1230 N N . ARG A 1 161 ? -12.852 -9.151 14.926 1.00 90.12 161 ARG A N 1
ATOM 1231 C CA . ARG A 1 161 ? -13.165 -9.717 16.249 1.00 90.12 161 ARG A CA 1
ATOM 1232 C C . ARG A 1 161 ? -14.569 -9.367 16.732 1.00 90.12 161 ARG A C 1
ATOM 1234 O O . ARG A 1 161 ? -14.886 -9.580 17.901 1.00 90.12 161 ARG A O 1
ATOM 1241 N N . ARG A 1 162 ? -15.428 -8.833 15.859 1.00 90.06 162 ARG A N 1
ATOM 1242 C CA . ARG A 1 162 ? -16.783 -8.374 16.193 1.00 90.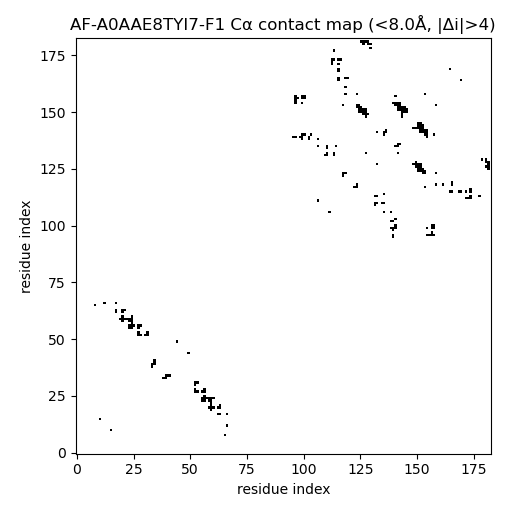06 162 ARG A CA 1
ATOM 1243 C C . ARG A 1 162 ? -17.557 -9.388 17.024 1.00 90.06 162 ARG A C 1
ATOM 1245 O O . ARG A 1 162 ? -18.078 -9.023 18.071 1.00 90.06 162 ARG A O 1
ATOM 1252 N N . ASP A 1 163 ? -17.635 -10.637 16.584 1.00 90.00 163 ASP A N 1
ATOM 1253 C CA . ASP A 1 163 ? -18.483 -11.633 17.245 1.00 90.00 163 ASP A CA 1
ATOM 1254 C C . ASP A 1 163 ? -17.937 -12.019 18.632 1.00 90.00 163 ASP A C 1
ATOM 1256 O O . ASP A 1 163 ? -18.704 -12.190 19.581 1.00 90.00 163 ASP A O 1
ATOM 1260 N N . GLU A 1 164 ? -16.610 -12.063 18.787 1.00 89.69 164 GLU A N 1
ATOM 1261 C CA . GLU A 1 164 ? -15.944 -12.259 20.080 1.00 89.69 164 GLU A CA 1
ATOM 1262 C C . GLU A 1 164 ? -16.225 -11.086 21.028 1.00 89.69 164 GLU A C 1
ATOM 1264 O O . GLU A 1 164 ? -16.628 -11.285 22.177 1.00 89.69 164 GLU A O 1
ATOM 1269 N N . LEU A 1 165 ? -16.071 -9.855 20.536 1.00 88.50 165 LEU A N 1
ATOM 1270 C CA . LEU A 1 165 ? -16.316 -8.636 21.302 1.00 88.50 165 LEU A CA 1
ATOM 1271 C C . LEU A 1 165 ? -17.789 -8.511 21.698 1.00 88.50 165 LEU A C 1
ATOM 1273 O O . LEU A 1 165 ? -18.089 -8.185 22.844 1.00 88.50 165 LEU A O 1
ATOM 1277 N N . LEU A 1 166 ? -18.717 -8.831 20.797 1.00 88.88 166 LEU A N 1
ATOM 1278 C CA . LEU A 1 166 ? -20.149 -8.844 21.089 1.00 88.88 166 LEU A CA 1
ATOM 1279 C C . LEU A 1 166 ? -20.528 -9.941 22.084 1.00 88.88 166 LEU A C 1
ATOM 1281 O O . LEU A 1 166 ? -21.433 -9.729 22.885 1.00 88.88 166 LEU A O 1
ATOM 1285 N N . LYS A 1 167 ? -19.836 -11.084 22.087 1.00 89.38 167 LYS A N 1
ATOM 1286 C CA . LYS A 1 167 ? -20.025 -12.124 23.105 1.00 89.38 167 LYS A CA 1
ATOM 1287 C C . LYS A 1 167 ? -19.490 -11.680 24.468 1.00 89.38 167 LYS A C 1
ATOM 1289 O O . LYS A 1 167 ? -20.157 -11.879 25.479 1.00 89.38 167 LYS A O 1
ATOM 1294 N N . ARG A 1 168 ? -18.310 -11.055 24.500 1.00 86.62 168 ARG A N 1
ATOM 1295 C CA . ARG A 1 168 ? -17.643 -10.592 25.728 1.00 86.62 168 ARG A CA 1
ATOM 1296 C C . ARG A 1 168 ? -18.355 -9.406 26.380 1.00 86.62 168 ARG A C 1
ATOM 1298 O O . ARG A 1 168 ? -18.513 -9.379 27.595 1.00 86.62 168 ARG A O 1
ATOM 1305 N N . TYR A 1 169 ? -18.803 -8.451 25.571 1.00 84.81 169 TYR A N 1
ATOM 1306 C CA . TYR A 1 169 ? -19.439 -7.204 26.006 1.00 84.81 169 TYR A CA 1
ATOM 1307 C C . TYR A 1 169 ? -20.944 -7.172 25.695 1.00 84.81 169 TYR A C 1
ATOM 1309 O O . TYR A 1 169 ? -21.577 -6.119 25.706 1.00 84.81 169 TYR A O 1
ATOM 1317 N N . GLY A 1 170 ? -21.555 -8.333 25.443 1.00 71.88 170 GLY A N 1
ATOM 1318 C CA . GLY A 1 170 ? -22.965 -8.460 25.056 1.00 71.88 170 GLY A CA 1
ATOM 1319 C C . GLY A 1 170 ? -23.959 -7.928 26.088 1.00 71.88 170 GLY A C 1
ATOM 1320 O O . GLY A 1 170 ? -25.061 -7.522 25.730 1.00 71.88 170 GLY A O 1
ATOM 1321 N N . ASN A 1 171 ? -23.551 -7.841 27.352 1.00 77.31 171 ASN A N 1
ATOM 1322 C CA . ASN A 1 171 ? -24.390 -7.334 28.437 1.00 77.31 171 ASN A CA 1
ATOM 1323 C C . ASN A 1 171 ? -24.327 -5.807 28.596 1.00 77.31 171 ASN A C 1
ATOM 1325 O O . ASN A 1 171 ? -25.089 -5.246 29.383 1.00 77.31 171 ASN A O 1
ATOM 1329 N N . VAL A 1 172 ? -23.449 -5.127 27.850 1.00 77.44 172 VAL A N 1
ATOM 1330 C CA . VAL A 1 172 ? -23.357 -3.665 27.859 1.00 77.44 172 VAL A CA 1
ATOM 1331 C C . VAL A 1 172 ? -24.663 -3.088 27.300 1.00 77.44 172 VAL A C 1
ATOM 1333 O O . VAL A 1 172 ? -25.081 -3.385 26.169 1.00 77.44 172 VAL A O 1
ATOM 1336 N N . ARG A 1 173 ? -25.354 -2.298 28.133 1.00 66.62 173 ARG A N 1
ATOM 1337 C CA . ARG A 1 173 ? -26.610 -1.633 27.777 1.00 66.62 173 ARG A CA 1
ATOM 1338 C C . ARG A 1 173 ? -26.305 -0.497 26.808 1.00 66.62 173 ARG A C 1
ATOM 1340 O O . ARG A 1 173 ? -25.958 0.598 27.210 1.00 66.62 173 ARG A O 1
ATOM 1347 N N . THR A 1 174 ? -26.511 -0.737 25.521 1.00 62.50 174 THR A N 1
ATOM 1348 C CA . THR A 1 174 ? -26.516 0.325 24.511 1.00 62.50 174 THR A CA 1
ATOM 1349 C C . THR A 1 174 ? -27.821 1.113 24.645 1.00 62.50 174 THR A C 1
ATOM 1351 O O . THR A 1 174 ? -28.813 0.756 24.010 1.00 62.50 174 THR A O 1
ATOM 1354 N N . GLY A 1 175 ? -27.883 2.119 25.523 1.00 51.28 175 GLY A N 1
ATOM 1355 C CA . GLY A 1 175 ? -29.132 2.861 25.707 1.00 51.28 175 GLY A CA 1
ATOM 1356 C C . GLY A 1 175 ? -29.104 4.016 26.703 1.00 51.28 175 GLY A C 1
ATOM 1357 O O . GLY A 1 175 ? -29.393 3.811 27.882 1.00 51.28 175 GLY A O 1
ATOM 1358 N N . ARG A 1 176 ? -28.913 5.236 26.174 1.00 46.44 176 ARG A N 1
ATOM 1359 C CA . ARG A 1 176 ? -29.808 6.395 26.405 1.00 46.44 176 ARG A CA 1
ATOM 1360 C C . ARG A 1 176 ? -29.499 7.635 25.545 1.00 46.44 176 ARG A C 1
ATOM 1362 O O . ARG A 1 176 ? -30.396 8.452 25.384 1.00 46.44 176 ARG A O 1
ATOM 1369 N N . GLU A 1 177 ? -28.320 7.748 24.924 1.00 46.00 177 GLU A N 1
ATOM 1370 C CA . GLU A 1 177 ? -27.906 8.987 24.221 1.00 46.00 177 GLU A CA 1
ATOM 1371 C C . GLU A 1 177 ? -27.236 8.781 22.851 1.00 46.00 177 GLU A C 1
ATOM 1373 O O . GLU A 1 177 ? -26.424 9.596 22.426 1.00 46.00 177 GLU A O 1
ATOM 1378 N N . ILE A 1 178 ? -27.545 7.715 22.111 1.00 51.69 178 ILE A N 1
ATOM 1379 C CA . ILE A 1 178 ? -26.999 7.585 20.751 1.00 51.69 178 ILE A CA 1
ATOM 1380 C C . ILE A 1 178 ? -27.877 8.427 19.809 1.00 51.69 178 ILE A C 1
ATOM 1382 O O . ILE A 1 178 ? -29.050 8.085 19.630 1.00 51.69 178 ILE A O 1
ATOM 1386 N N . PRO A 1 179 ? -27.382 9.552 19.247 1.00 47.62 179 PRO A N 1
ATOM 1387 C CA . PRO A 1 179 ? -28.217 10.466 18.480 1.00 47.62 179 PRO A CA 1
ATOM 1388 C C . PRO A 1 179 ? -28.743 9.783 17.216 1.00 47.62 179 PRO A C 1
ATOM 1390 O O . PRO A 1 179 ? -28.060 8.962 16.606 1.00 47.62 179 PRO A O 1
ATOM 1393 N N . ARG A 1 180 ? -29.939 10.179 16.763 1.00 46.81 180 ARG A N 1
ATOM 1394 C CA . ARG A 1 180 ? -30.539 9.684 15.508 1.00 46.81 180 ARG A CA 1
ATOM 1395 C C . ARG A 1 180 ? -29.663 9.911 14.268 1.00 46.81 180 ARG A C 1
ATOM 1397 O O . ARG A 1 180 ? -29.961 9.330 13.240 1.00 46.81 180 ARG A O 1
ATOM 1404 N N . SER A 1 181 ? -28.589 10.700 14.361 1.00 47.41 181 SER A N 1
ATOM 1405 C CA . SER A 1 181 ? -27.617 10.923 13.282 1.00 47.41 181 SER A CA 1
ATOM 1406 C C . SER A 1 181 ? -26.785 9.689 12.906 1.00 47.41 181 SER A C 1
ATOM 1408 O O . SER A 1 181 ? -25.956 9.768 12.004 1.00 47.41 181 SER A O 1
ATOM 1410 N N . PHE A 1 182 ? -26.996 8.555 13.581 1.00 47.88 182 PHE A N 1
ATOM 1411 C CA . PHE A 1 182 ? -26.451 7.257 13.192 1.00 47.88 182 PHE A CA 1
ATOM 1412 C C . PHE A 1 182 ? -27.418 6.387 12.367 1.00 47.88 182 PHE A C 1
ATOM 1414 O O . PHE A 1 182 ? -26.961 5.368 11.848 1.00 47.88 182 PHE A O 1
ATOM 1421 N N . LEU A 1 183 ? -28.707 6.735 12.262 1.00 46.09 183 LEU A N 1
ATOM 1422 C CA . LEU A 1 183 ? -29.688 6.065 11.390 1.00 46.09 183 LEU A CA 1
ATOM 1423 C C . LEU A 1 183 ? -29.667 6.696 9.997 1.00 46.09 183 LEU A C 1
ATOM 1425 O O . LEU A 1 183 ? -29.690 5.912 9.025 1.00 46.09 183 LEU A O 1
#

Secondary structure (DSSP, 8-state):
-HHHHHHHHHHHHHH--HHHHHHHHHHHHHHHHHHHTTSS-GGGS-HHHHHHHHHHHHHHHHHHHHHHHHHHHHHHHHHHHHHHHHHHHHHHHHHHHHHHHHTGGG--HHHHHHHHHHHHHT-SEEE---TTHHHHHHTTSEEESSTTS-EEEE-HHHHTTHHHHHHHSTTS---S---GGG-

Sequence (183 aa):
MSAIVDGILKFIEKNINPKIGIVLFGAALTGILLLKAEIVPASDLPKGTMTLLVLACCLGAWIMLAIGIMKGHEAYIAYDMRTKAKVKAESDQKAKDQNAIDNLPTLNDQELETLVFLLRRGQQRFSEHSKFVGGLRDKGMVRPTDTTFSVSQVVPAIWDRRDELLKRYGNVRTGREIPRSFL

Radius of gyration: 33.9 Å; Cα contacts (8 Å, |Δi|>4): 148; chains: 1; bounding box: 68×29×85 Å